Protein AF-K0YZ23-F1 (afdb_monomer)

Mean predicted aligned error: 5.13 Å

InterPro domains:
  IPR001387 Cro/C1-type, helix-turn-helix domain [PF01381] (9-42)
  IPR001387 Cro/C1-type, helix-turn-helix domain [PS50943] (6-42)
  IPR001387 Cro/C1-type, helix-turn-helix domain [SM00530] (5-64)
  IPR001387 Cro/C1-type, helix-turn-helix domain [cd00093] (6-54)
  IPR010982 Lambda repressor-like, DNA-binding domain superfamily [G3DSA:1.10.260.40] (1-70)
  IPR010982 Lambda repressor-like, DNA-binding domain superfamily [SSF47413] (6-43)

pLDDT: mean 94.84, std 5.51, range [51.5, 98.75]

Foldseek 3Di:
DALCVLVVLCVLLLHDLCLVCVLVVHHSVVNVCSNVVVDPPPDVVVVVVSSVVLVVVLVVLLVVLLVVLVVVLVVDDPDAAEDEFAPFLVQVCVVDVVCVVSVPTSSSSVSSNVNSQVVSCVVRVDHYHYYYDGDLVRLVVLLVVLVVLLVPFDCVDPVSVVVNVVSVVVSVVSVVVSVVVD

Solvent-accessible surface area (backbone atoms only — not comparable to full-atom values): 9958 Å² total; per-residue (Å²): 135,57,26,63,56,55,50,51,56,41,47,67,47,40,39,54,57,60,57,50,13,58,71,70,75,50,55,40,69,58,44,52,30,30,45,69,57,77,37,77,66,95,52,57,67,59,52,52,53,54,51,52,50,52,52,52,55,38,49,49,50,17,53,55,50,30,53,52,49,51,59,51,56,78,72,50,82,95,63,89,48,70,46,75,37,35,83,43,42,66,51,37,32,71,78,30,66,66,37,43,74,64,62,50,51,16,47,36,54,39,35,19,50,51,50,18,38,54,53,48,25,71,74,69,75,49,78,59,44,79,40,76,50,82,38,70,69,55,46,54,46,53,44,48,54,47,52,53,56,52,70,73,49,53,72,88,41,72,68,41,36,52,52,43,54,54,49,50,52,53,38,50,53,43,57,49,54,59,57,73,77,111

Radius of gyration: 21.26 Å; Cα contacts (8 Å, |Δi|>4): 194; chains: 1; bounding box: 46×56×52 Å

Structure (mmCIF, N/CA/C/O backbone):
data_AF-K0YZ23-F1
#
_entry.id   AF-K0YZ23-F1
#
loop_
_atom_site.group_PDB
_atom_site.id
_atom_site.type_symbol
_atom_site.label_atom_id
_atom_site.label_alt_id
_atom_site.label_comp_id
_atom_site.label_asym_id
_atom_site.label_entity_id
_atom_site.label_seq_id
_atom_site.pdbx_PDB_ins_code
_atom_site.Cartn_x
_atom_site.Cartn_y
_atom_site.Cartn_z
_atom_site.occupancy
_atom_site.B_iso_or_equiv
_atom_site.auth_seq_id
_atom_site.auth_comp_id
_atom_site.auth_asym_id
_atom_site.auth_atom_id
_atom_site.pdbx_PDB_model_num
ATOM 1 N N . MET A 1 1 ? 13.017 -10.668 -21.723 1.00 79.94 1 MET A N 1
ATOM 2 C CA . MET A 1 1 ? 12.021 -10.078 -20.814 1.00 79.94 1 MET A CA 1
ATOM 3 C C . MET A 1 1 ? 10.909 -9.546 -21.677 1.00 79.94 1 MET A C 1
ATOM 5 O O . MET A 1 1 ? 11.173 -8.695 -22.524 1.00 79.94 1 MET A O 1
ATOM 9 N N . GLU A 1 2 ? 9.719 -10.101 -21.510 1.00 93.38 2 GLU A N 1
ATOM 10 C CA . GLU A 1 2 ? 8.550 -9.678 -22.276 1.00 93.38 2 GLU A CA 1
ATOM 11 C C . GLU A 1 2 ? 7.931 -8.430 -21.625 1.00 93.38 2 GLU A C 1
ATOM 13 O O . GLU A 1 2 ? 7.860 -8.372 -20.398 1.00 93.38 2 GLU A O 1
ATOM 18 N N . PRO A 1 3 ? 7.452 -7.430 -22.387 1.00 96.19 3 PRO A N 1
ATOM 19 C CA . PRO A 1 3 ? 6.847 -6.220 -21.816 1.00 96.19 3 PRO A CA 1
ATOM 20 C C . PRO A 1 3 ? 5.725 -6.510 -20.807 1.00 96.19 3 PRO A C 1
ATOM 22 O O . PRO A 1 3 ? 5.650 -5.882 -19.750 1.00 96.19 3 PRO A O 1
ATOM 25 N N . ILE A 1 4 ? 4.907 -7.529 -21.096 1.00 97.75 4 ILE A N 1
ATOM 26 C CA . ILE A 1 4 ? 3.804 -7.966 -20.231 1.00 97.75 4 ILE A CA 1
ATOM 27 C C . ILE A 1 4 ? 4.279 -8.520 -18.882 1.00 97.75 4 ILE A C 1
ATOM 29 O O . ILE A 1 4 ? 3.573 -8.387 -17.885 1.00 97.75 4 ILE A O 1
ATOM 33 N N . GLU A 1 5 ? 5.480 -9.100 -18.825 1.00 97.50 5 GLU A N 1
ATOM 34 C CA . GLU A 1 5 ? 6.076 -9.614 -17.589 1.00 97.50 5 GLU A CA 1
ATOM 35 C C . GLU A 1 5 ? 6.322 -8.469 -16.597 1.00 97.50 5 GLU A C 1
ATOM 37 O O . GLU A 1 5 ? 5.971 -8.581 -15.424 1.00 97.50 5 GLU A O 1
ATOM 42 N N . ILE A 1 6 ? 6.835 -7.330 -17.077 1.00 97.94 6 ILE A N 1
ATOM 43 C CA . ILE A 1 6 ? 7.074 -6.132 -16.257 1.00 97.94 6 ILE A CA 1
ATOM 44 C C . ILE A 1 6 ? 5.749 -5.611 -15.693 1.00 97.94 6 ILE A C 1
ATOM 46 O O . ILE A 1 6 ? 5.634 -5.387 -14.488 1.00 97.94 6 ILE A O 1
ATOM 50 N N . THR A 1 7 ? 4.732 -5.472 -16.551 1.00 98.50 7 THR A N 1
ATOM 51 C CA . THR A 1 7 ? 3.397 -5.015 -16.147 1.00 98.50 7 THR A CA 1
ATOM 52 C C . THR A 1 7 ? 2.781 -5.932 -15.096 1.00 98.50 7 THR A C 1
ATOM 54 O O . THR A 1 7 ? 2.252 -5.437 -14.099 1.00 98.50 7 THR A O 1
ATOM 57 N N . ALA A 1 8 ? 2.847 -7.250 -15.301 1.00 98.50 8 ALA A N 1
ATOM 58 C CA . ALA A 1 8 ? 2.263 -8.230 -14.393 1.00 98.50 8 ALA A CA 1
ATOM 59 C C . ALA A 1 8 ? 2.929 -8.176 -13.012 1.00 98.50 8 ALA A C 1
ATOM 61 O O . ALA A 1 8 ? 2.239 -8.018 -12.007 1.00 98.50 8 ALA A O 1
ATOM 62 N N . ARG A 1 9 ? 4.267 -8.221 -12.965 1.00 98.44 9 ARG A N 1
ATOM 63 C CA . ARG A 1 9 ? 5.021 -8.209 -11.702 1.00 98.44 9 ARG A CA 1
ATOM 64 C C . ARG A 1 9 ? 4.862 -6.888 -10.954 1.00 98.44 9 ARG A C 1
ATOM 66 O O . ARG A 1 9 ? 4.596 -6.899 -9.760 1.00 98.44 9 ARG A O 1
ATOM 73 N N . ARG A 1 10 ? 4.916 -5.744 -11.649 1.00 98.31 10 ARG A N 1
ATOM 74 C CA . ARG A 1 10 ? 4.636 -4.434 -11.035 1.00 98.31 10 ARG A CA 1
ATOM 75 C C . ARG A 1 10 ? 3.235 -4.387 -10.419 1.00 98.31 10 ARG A C 1
ATOM 77 O O . ARG A 1 10 ? 3.072 -3.900 -9.305 1.00 98.31 10 ARG A O 1
ATOM 84 N N . SER A 1 11 ? 2.229 -4.854 -11.159 1.00 98.50 11 SER A N 1
ATOM 85 C CA . SER A 1 11 ? 0.832 -4.767 -10.720 1.00 98.50 11 SER A CA 1
ATOM 86 C C . SER A 1 11 ? 0.549 -5.691 -9.532 1.00 98.50 11 SER A C 1
ATOM 88 O O . SER A 1 11 ? -0.214 -5.304 -8.655 1.00 98.50 11 SER A O 1
ATOM 90 N N . ALA A 1 12 ? 1.206 -6.854 -9.453 1.00 98.50 12 ALA A N 1
ATOM 91 C CA . ALA A 1 12 ? 1.138 -7.736 -8.284 1.00 98.50 12 ALA A CA 1
ATOM 92 C C . ALA A 1 12 ? 1.659 -7.053 -7.004 1.00 98.50 12 ALA A C 1
ATOM 94 O O . ALA A 1 12 ? 1.083 -7.210 -5.933 1.00 98.50 12 ALA A O 1
ATOM 95 N N . LEU A 1 13 ? 2.675 -6.194 -7.121 1.00 98.56 13 LEU A N 1
ATOM 96 C CA . LEU A 1 13 ? 3.183 -5.386 -6.005 1.00 98.56 13 LEU A CA 1
ATOM 97 C C . LEU A 1 13 ? 2.262 -4.206 -5.629 1.00 98.56 13 LEU A C 1
ATOM 99 O O . LEU A 1 13 ? 2.633 -3.392 -4.791 1.00 98.56 13 LEU A O 1
ATOM 103 N N . GLY A 1 14 ? 1.095 -4.054 -6.269 1.00 98.31 14 GLY A N 1
ATOM 104 C CA . GLY A 1 14 ? 0.171 -2.935 -6.039 1.00 98.31 14 GLY A CA 1
ATOM 105 C C . GLY A 1 14 ? 0.639 -1.592 -6.612 1.00 98.31 14 GLY A C 1
ATOM 106 O O . GLY A 1 14 ? 0.005 -0.565 -6.384 1.00 98.31 14 GLY A O 1
ATOM 107 N N . LEU A 1 15 ? 1.744 -1.574 -7.360 1.00 98.50 15 LEU A N 1
ATOM 108 C CA . LEU A 1 15 ? 2.389 -0.343 -7.809 1.00 98.50 15 LEU A CA 1
ATOM 109 C C . LEU A 1 15 ? 1.787 0.158 -9.120 1.00 98.50 15 LEU A C 1
ATOM 111 O O . LEU A 1 15 ? 1.635 -0.601 -10.081 1.00 98.50 15 LEU A O 1
ATOM 115 N N . ASN A 1 16 ? 1.557 1.465 -9.229 1.00 98.31 16 ASN A N 1
ATOM 116 C CA . ASN A 1 16 ? 1.374 2.105 -10.532 1.00 98.31 16 ASN A CA 1
ATOM 117 C C . ASN A 1 16 ? 2.745 2.389 -11.195 1.00 98.31 16 ASN A C 1
ATOM 119 O O . ASN A 1 16 ? 3.810 2.192 -10.605 1.00 98.31 16 ASN A O 1
ATOM 123 N N . GLN A 1 17 ? 2.741 2.847 -12.451 1.00 98.56 17 GLN A N 1
ATOM 124 C CA . GLN A 1 17 ? 3.987 3.132 -13.180 1.00 98.56 17 GLN A CA 1
ATOM 125 C C . GLN A 1 17 ? 4.821 4.257 -12.549 1.00 98.56 17 GLN A C 1
ATOM 127 O O . GLN A 1 17 ? 6.041 4.245 -12.694 1.00 98.56 17 GLN A O 1
ATOM 132 N N . ALA A 1 18 ? 4.189 5.239 -11.900 1.00 98.31 18 ALA A N 1
ATOM 133 C CA . ALA A 1 18 ? 4.886 6.361 -11.278 1.00 98.31 18 ALA A CA 1
ATOM 134 C C . ALA A 1 18 ? 5.616 5.915 -10.005 1.00 98.31 18 ALA A C 1
ATOM 136 O O . ALA A 1 18 ? 6.796 6.223 -9.847 1.00 98.31 18 ALA A O 1
ATOM 137 N N . ASP A 1 19 ? 4.963 5.110 -9.168 1.00 98.06 19 ASP A N 1
ATOM 138 C CA . ASP A 1 19 ? 5.576 4.513 -7.982 1.00 98.06 19 ASP A CA 1
ATOM 139 C C . ASP A 1 19 ? 6.730 3.591 -8.347 1.00 98.06 19 ASP A C 1
ATOM 141 O O . ASP A 1 19 ? 7.828 3.709 -7.809 1.00 98.06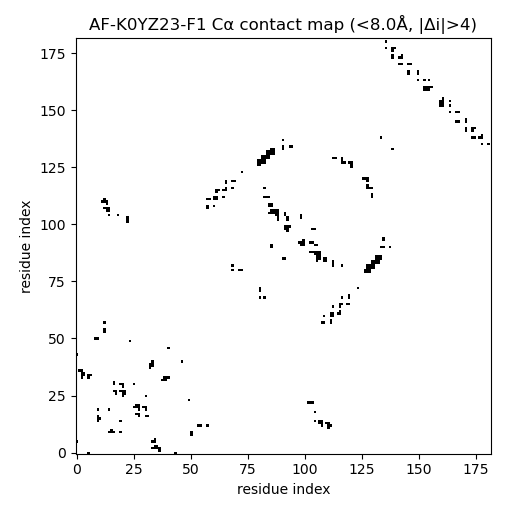 19 ASP A O 1
ATOM 145 N N . PHE A 1 20 ? 6.526 2.716 -9.331 1.00 98.38 20 PHE A N 1
ATOM 146 C CA . PHE A 1 20 ? 7.586 1.821 -9.773 1.00 98.38 20 PHE A CA 1
ATOM 147 C C . PHE A 1 20 ? 8.774 2.587 -10.371 1.00 98.38 20 PHE A C 1
ATOM 149 O O . PHE A 1 20 ? 9.928 2.265 -10.101 1.00 98.38 20 PHE A O 1
ATOM 156 N N . ALA A 1 21 ? 8.511 3.656 -11.128 1.00 98.19 21 ALA A N 1
ATOM 157 C CA . ALA A 1 21 ? 9.564 4.527 -11.638 1.00 98.19 21 ALA A CA 1
ATOM 158 C C . ALA A 1 21 ? 10.347 5.215 -10.512 1.00 98.19 21 ALA A C 1
ATOM 160 O O . ALA A 1 21 ? 11.576 5.272 -10.579 1.00 98.19 21 ALA A O 1
ATOM 161 N N . ARG A 1 22 ? 9.646 5.697 -9.479 1.00 97.06 22 ARG A N 1
ATOM 162 C CA . ARG A 1 22 ? 10.238 6.308 -8.284 1.00 97.06 22 ARG A CA 1
ATOM 163 C C . ARG A 1 22 ? 11.159 5.327 -7.562 1.00 97.06 22 ARG A C 1
ATOM 165 O O . ARG A 1 22 ? 12.309 5.677 -7.313 1.00 97.06 22 ARG A O 1
ATOM 172 N N . LEU A 1 23 ? 10.701 4.096 -7.329 1.00 97.50 23 LEU A N 1
ATOM 173 C CA . LEU A 1 23 ? 11.490 3.040 -6.684 1.00 97.50 23 LEU A CA 1
ATOM 174 C C . LEU A 1 23 ? 12.747 2.652 -7.480 1.00 97.50 23 LEU A C 1
ATOM 176 O O . LEU A 1 23 ? 13.796 2.399 -6.894 1.00 97.50 23 LEU A O 1
ATOM 180 N N . LEU A 1 24 ? 12.666 2.645 -8.812 1.00 96.69 24 LEU A N 1
ATOM 181 C CA . LEU A 1 24 ? 13.800 2.330 -9.692 1.00 96.69 24 LEU A CA 1
ATOM 182 C C . LEU A 1 24 ? 14.700 3.544 -10.004 1.00 96.69 24 LEU A C 1
ATOM 184 O O . LEU A 1 24 ? 15.710 3.408 -10.697 1.00 96.69 24 LEU A O 1
ATOM 188 N N . GLY A 1 25 ? 14.335 4.751 -9.558 1.00 96.50 25 GLY A N 1
ATOM 189 C CA . GLY A 1 25 ? 15.070 5.982 -9.863 1.00 96.50 25 GLY A CA 1
ATOM 190 C C . GLY A 1 25 ? 15.040 6.379 -11.347 1.00 96.50 25 GLY A C 1
ATOM 191 O O . GLY A 1 25 ? 15.997 6.964 -11.859 1.00 96.50 25 GLY A O 1
ATOM 192 N N . VAL A 1 26 ? 13.956 6.063 -12.062 1.00 97.75 26 VAL A N 1
ATOM 193 C CA . VAL A 1 26 ? 13.756 6.412 -13.479 1.00 97.75 26 VAL A CA 1
ATOM 194 C C . VAL A 1 26 ? 12.516 7.288 -13.672 1.00 97.75 26 VAL A C 1
ATOM 196 O O . VAL A 1 26 ? 11.740 7.535 -12.756 1.00 97.75 26 VAL A O 1
ATOM 199 N N . LYS A 1 27 ? 12.305 7.793 -14.891 1.00 98.19 27 LYS A N 1
ATOM 200 C CA . LYS A 1 27 ? 11.080 8.531 -15.242 1.00 98.19 27 LYS A CA 1
ATOM 201 C C . LYS A 1 27 ? 9.934 7.553 -15.514 1.00 98.19 27 LYS A C 1
ATOM 203 O O . LYS A 1 27 ? 10.162 6.532 -16.155 1.00 98.19 27 LYS A O 1
ATOM 208 N N . GLN A 1 28 ? 8.695 7.910 -15.170 1.00 98.31 28 GLN A N 1
ATOM 209 C CA . GLN A 1 28 ? 7.500 7.111 -15.499 1.00 98.31 28 GLN A CA 1
ATOM 210 C C . GLN A 1 28 ? 7.421 6.752 -16.994 1.00 98.31 28 GLN A C 1
ATOM 212 O O . GLN A 1 28 ? 7.126 5.615 -17.352 1.00 98.31 28 GLN A O 1
ATOM 217 N N . ALA A 1 29 ? 7.767 7.692 -17.883 1.00 98.31 29 ALA A N 1
ATOM 218 C CA . ALA A 1 29 ? 7.813 7.439 -19.323 1.00 98.31 29 ALA A CA 1
ATOM 219 C C . ALA A 1 29 ? 8.754 6.276 -19.689 1.00 98.31 29 ALA A C 1
ATOM 221 O O . ALA A 1 29 ? 8.497 5.556 -20.646 1.00 98.31 29 ALA A O 1
ATOM 222 N N . THR A 1 30 ? 9.838 6.063 -18.939 1.00 98.25 30 THR A N 1
ATOM 223 C CA . THR A 1 30 ? 10.741 4.924 -19.140 1.00 98.25 30 THR A CA 1
ATOM 224 C C . THR A 1 30 ? 10.029 3.599 -18.869 1.00 98.25 30 THR A C 1
ATOM 226 O O . THR A 1 30 ? 10.112 2.705 -19.706 1.00 98.25 30 THR A O 1
ATOM 229 N N . ILE A 1 31 ? 9.263 3.509 -17.776 1.00 98.44 31 ILE A N 1
ATOM 230 C CA . ILE A 1 31 ? 8.447 2.328 -17.447 1.00 98.44 31 ILE A CA 1
ATOM 231 C C . ILE A 1 31 ? 7.403 2.072 -18.534 1.00 98.44 31 ILE A C 1
ATOM 233 O O . ILE A 1 31 ? 7.304 0.961 -19.043 1.00 98.44 31 ILE A O 1
ATOM 237 N N . SER A 1 32 ? 6.688 3.116 -18.960 1.00 98.38 32 SER A N 1
ATOM 238 C CA . SER A 1 32 ? 5.695 3.014 -20.034 1.00 98.38 32 SER A CA 1
ATOM 239 C C . SER A 1 32 ? 6.297 2.462 -21.336 1.00 98.38 32 SER A C 1
ATOM 241 O O . SER A 1 32 ? 5.736 1.547 -21.937 1.00 98.38 32 SER A O 1
ATOM 243 N N . HIS A 1 33 ? 7.479 2.935 -21.754 1.00 98.31 33 HIS A N 1
ATOM 244 C CA . HIS A 1 33 ? 8.156 2.398 -22.940 1.00 98.31 33 HIS A CA 1
ATOM 245 C C . HIS A 1 33 ? 8.578 0.931 -22.784 1.00 98.31 33 HIS A C 1
ATOM 247 O O . HIS A 1 33 ? 8.558 0.199 -23.773 1.00 98.31 33 HIS A O 1
ATOM 253 N N . TRP A 1 34 ? 8.976 0.513 -21.580 1.00 98.38 34 TRP A N 1
ATOM 254 C CA . TRP A 1 34 ? 9.332 -0.878 -21.299 1.00 98.38 34 TRP A CA 1
ATOM 255 C C . TRP A 1 34 ? 8.115 -1.798 -21.348 1.00 98.38 34 TRP A C 1
ATOM 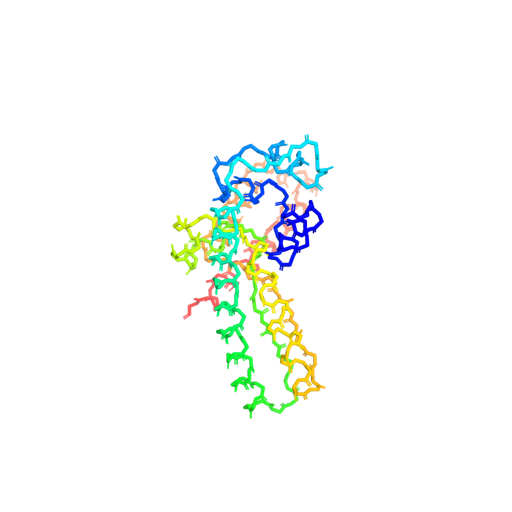257 O O . TRP A 1 34 ? 8.155 -2.823 -22.020 1.00 98.38 34 TRP A O 1
ATOM 267 N N . GLU A 1 35 ? 7.016 -1.397 -20.714 1.00 98.25 35 GLU A N 1
ATOM 268 C CA . GLU A 1 35 ? 5.770 -2.173 -20.639 1.00 98.25 35 GLU A CA 1
ATOM 269 C C . GLU A 1 35 ? 5.005 -2.245 -21.965 1.00 98.25 35 GLU A C 1
ATOM 271 O O . GLU A 1 35 ? 4.234 -3.171 -22.196 1.00 98.25 35 GLU A O 1
ATOM 276 N N . THR A 1 36 ? 5.241 -1.296 -22.872 1.00 97.62 36 THR A N 1
ATOM 277 C CA . THR A 1 36 ? 4.672 -1.305 -24.233 1.00 97.62 36 THR A CA 1
ATOM 278 C C . THR A 1 36 ? 5.596 -1.944 -25.269 1.00 97.62 36 THR A C 1
ATOM 280 O O . THR A 1 36 ? 5.213 -2.088 -26.428 1.00 97.62 36 THR A O 1
ATOM 283 N N . GLY A 1 37 ? 6.828 -2.298 -24.889 1.00 96.75 37 GLY A N 1
ATOM 284 C CA . GLY A 1 37 ? 7.833 -2.832 -25.808 1.00 96.75 37 GLY A CA 1
ATOM 285 C C . GLY A 1 37 ? 8.416 -1.806 -26.785 1.00 96.75 37 GLY A C 1
ATOM 286 O O . GLY A 1 37 ? 9.203 -2.179 -27.652 1.00 96.75 37 GLY A O 1
ATOM 287 N N . ILE A 1 38 ? 8.092 -0.513 -26.643 1.00 97.25 38 ILE A N 1
ATOM 288 C CA . ILE A 1 38 ? 8.701 0.563 -27.444 1.00 97.25 38 ILE A CA 1
ATOM 289 C C . ILE A 1 38 ? 10.216 0.614 -27.205 1.00 97.25 38 ILE A C 1
ATOM 291 O O . ILE A 1 38 ? 10.987 0.924 -28.116 1.00 97.25 38 ILE A O 1
ATOM 295 N N . ARG A 1 39 ? 10.659 0.325 -25.975 1.00 95.62 39 ARG A N 1
ATOM 296 C CA . ARG A 1 39 ? 12.076 0.171 -25.627 1.00 95.62 39 ARG A CA 1
ATOM 297 C C . ARG A 1 39 ? 12.273 -1.011 -24.700 1.00 95.62 39 ARG A C 1
ATOM 299 O O . ARG A 1 39 ? 11.437 -1.284 -23.854 1.00 95.62 39 ARG A O 1
ATOM 306 N N . THR A 1 40 ? 13.434 -1.640 -24.786 1.00 94.38 40 THR A N 1
ATOM 307 C CA . THR A 1 40 ? 13.874 -2.640 -23.809 1.00 94.38 40 THR A CA 1
ATOM 308 C C . THR A 1 40 ? 14.722 -1.962 -22.724 1.00 94.38 40 THR A C 1
ATOM 310 O O . THR A 1 40 ? 15.444 -1.005 -23.033 1.00 94.38 40 THR A O 1
ATOM 313 N N . PRO A 1 41 ? 14.667 -2.417 -21.459 1.00 95.69 41 PRO A N 1
ATOM 314 C CA . PRO A 1 41 ? 15.610 -1.987 -20.432 1.00 95.69 41 PRO A CA 1
ATOM 315 C C . PRO A 1 41 ? 17.058 -2.203 -20.879 1.00 95.69 41 PRO A C 1
ATOM 317 O O . PRO A 1 41 ? 17.397 -3.261 -21.403 1.00 95.69 41 PRO A O 1
ATOM 320 N N . SER A 1 42 ? 17.934 -1.223 -20.636 1.00 94.69 42 SER A N 1
ATOM 321 C CA . SER A 1 42 ? 19.352 -1.325 -21.020 1.00 94.69 42 SER A CA 1
ATOM 322 C C . SER A 1 42 ? 20.097 -2.439 -20.278 1.00 94.69 42 SER A C 1
ATOM 324 O O . SER A 1 42 ? 21.109 -2.928 -20.767 1.00 94.69 42 SER A O 1
ATOM 326 N N . ASN A 1 43 ? 19.616 -2.822 -19.092 1.00 96.12 43 ASN A N 1
ATOM 327 C CA . ASN A 1 43 ? 20.129 -3.946 -18.316 1.00 96.12 43 ASN A CA 1
ATOM 328 C C . ASN A 1 43 ? 18.946 -4.752 -17.741 1.00 96.12 43 ASN A C 1
ATOM 330 O O . ASN A 1 43 ? 18.481 -4.449 -16.639 1.00 96.12 43 ASN A O 1
ATOM 334 N N . PRO A 1 44 ? 18.423 -5.734 -18.500 1.00 95.50 44 PRO A N 1
ATOM 335 C CA . PRO A 1 44 ? 17.283 -6.548 -18.082 1.00 95.50 44 PRO A CA 1
ATOM 336 C C . PRO A 1 44 ? 17.543 -7.350 -16.801 1.00 95.50 44 PRO A C 1
ATOM 338 O O . PRO A 1 44 ? 16.657 -7.432 -15.955 1.00 95.50 44 PRO A O 1
ATOM 341 N N . ASP A 1 45 ? 18.754 -7.883 -16.622 1.00 96.62 45 ASP A N 1
ATOM 342 C CA . ASP A 1 45 ? 19.102 -8.697 -15.449 1.00 96.62 45 ASP A CA 1
ATOM 343 C C . ASP A 1 45 ? 19.090 -7.865 -14.165 1.00 96.62 45 ASP A C 1
ATOM 345 O O . ASP A 1 45 ? 18.563 -8.298 -13.140 1.00 96.62 45 ASP A O 1
ATOM 349 N N . ARG A 1 46 ? 19.604 -6.629 -14.228 1.00 96.50 46 ARG A N 1
ATOM 350 C CA . ARG A 1 46 ? 19.514 -5.689 -13.106 1.00 96.50 46 ARG A CA 1
ATOM 351 C C . ARG A 1 46 ? 18.060 -5.376 -12.759 1.00 96.50 46 ARG A C 1
ATOM 353 O O . ARG A 1 46 ? 17.716 -5.414 -11.583 1.00 96.50 46 ARG A O 1
ATOM 360 N N . LEU A 1 47 ? 17.220 -5.093 -13.759 1.00 97.44 47 LEU A N 1
ATOM 361 C CA . LEU A 1 47 ? 15.798 -4.823 -13.526 1.00 97.44 47 LEU A CA 1
ATOM 362 C C . LEU A 1 47 ? 15.109 -6.024 -12.862 1.00 97.44 47 LEU A C 1
ATOM 364 O O . LEU A 1 47 ? 14.361 -5.838 -11.907 1.00 97.44 47 LEU A O 1
ATOM 368 N N . MET A 1 48 ? 15.392 -7.254 -13.307 1.00 97.25 48 MET A N 1
ATOM 369 C CA . MET A 1 48 ? 14.849 -8.453 -12.654 1.00 97.25 48 MET A CA 1
ATOM 370 C C . MET A 1 48 ? 15.333 -8.607 -11.218 1.00 97.25 48 MET A C 1
ATOM 372 O O . MET A 1 48 ? 14.546 -9.004 -10.362 1.00 97.25 48 MET A O 1
ATOM 376 N N . GLY A 1 49 ? 16.598 -8.281 -10.945 1.00 98.19 49 GLY A N 1
ATOM 377 C CA . GLY A 1 49 ? 17.143 -8.270 -9.590 1.00 98.19 49 GLY A CA 1
ATOM 378 C C . GLY A 1 49 ? 16.429 -7.276 -8.671 1.00 98.19 49 GLY A C 1
ATOM 379 O O . GLY A 1 49 ? 16.092 -7.637 -7.543 1.00 98.19 49 GLY A O 1
ATOM 380 N N . GLU A 1 50 ? 16.156 -6.063 -9.162 1.00 97.81 50 GLU A N 1
ATOM 381 C CA . GLU A 1 50 ? 15.420 -5.026 -8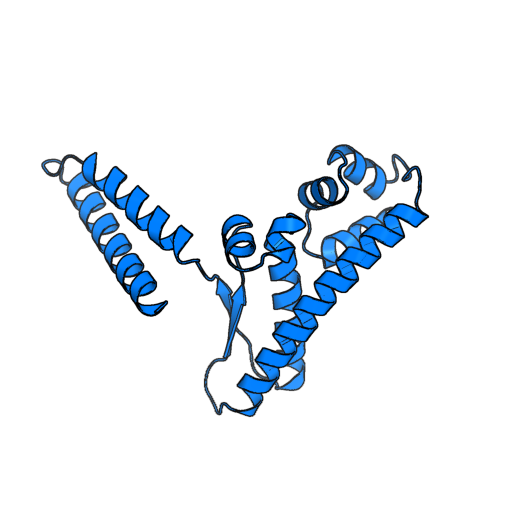.424 1.00 97.81 50 GLU A CA 1
ATOM 382 C C . GLU A 1 50 ? 13.950 -5.432 -8.206 1.00 97.81 50 GLU A C 1
ATOM 384 O O . GLU A 1 50 ? 13.473 -5.389 -7.073 1.00 97.81 50 GLU A O 1
ATOM 389 N N . ILE A 1 51 ? 13.251 -5.950 -9.228 1.00 98.12 51 ILE A N 1
ATOM 390 C CA . ILE A 1 51 ? 11.883 -6.481 -9.061 1.00 98.12 51 ILE A CA 1
ATOM 391 C C . ILE A 1 51 ? 11.859 -7.611 -8.028 1.00 98.12 51 ILE A C 1
ATOM 393 O O . ILE A 1 51 ? 11.031 -7.594 -7.124 1.00 98.12 51 ILE A O 1
ATOM 397 N N . ALA A 1 52 ? 12.793 -8.561 -8.115 1.00 98.31 52 ALA A N 1
ATOM 398 C CA . ALA A 1 52 ? 12.861 -9.677 -7.177 1.00 98.31 52 ALA A CA 1
ATOM 399 C C . ALA A 1 52 ? 13.143 -9.221 -5.738 1.00 98.31 52 ALA A C 1
ATOM 401 O O . ALA A 1 52 ? 12.750 -9.895 -4.789 1.00 98.31 52 ALA A O 1
ATOM 402 N N . GLN A 1 53 ? 13.846 -8.102 -5.548 1.00 98.19 53 GLN A N 1
ATOM 403 C CA . GLN A 1 53 ? 14.025 -7.515 -4.223 1.00 98.19 53 GLN A CA 1
ATOM 404 C C . GLN A 1 53 ? 12.707 -6.973 -3.673 1.00 98.19 53 GLN A C 1
ATOM 406 O O . GLN A 1 53 ? 12.388 -7.259 -2.521 1.00 98.19 53 GLN A O 1
ATOM 411 N N . PHE A 1 54 ? 11.936 -6.251 -4.487 1.00 98.31 54 PHE A N 1
ATOM 412 C CA . PHE A 1 54 ? 10.620 -5.771 -4.074 1.00 98.31 54 PHE A CA 1
ATOM 413 C C . PHE A 1 54 ? 9.649 -6.923 -3.817 1.00 98.31 54 PHE A C 1
ATOM 415 O O . PHE A 1 54 ? 8.980 -6.916 -2.799 1.00 98.31 54 PHE A O 1
ATOM 422 N N . GLU A 1 55 ? 9.628 -7.966 -4.641 1.00 98.75 55 GLU A N 1
ATOM 423 C CA . GLU A 1 55 ? 8.791 -9.146 -4.378 1.00 98.75 55 GLU A CA 1
ATOM 424 C C . GLU A 1 55 ? 9.140 -9.843 -3.061 1.00 98.75 55 GLU A C 1
ATOM 426 O O . GLU A 1 55 ? 8.242 -10.267 -2.345 1.00 98.75 55 GLU A O 1
ATOM 431 N N . ARG A 1 56 ? 10.425 -9.921 -2.690 1.00 98.62 56 ARG A N 1
ATOM 432 C CA . ARG A 1 56 ? 10.813 -10.466 -1.379 1.00 98.62 56 ARG A CA 1
ATOM 433 C C . ARG A 1 56 ? 10.338 -9.595 -0.220 1.00 98.62 56 ARG A C 1
ATOM 435 O O . ARG A 1 56 ? 9.901 -10.139 0.785 1.00 98.62 56 ARG A O 1
ATOM 442 N N . LEU A 1 57 ? 10.432 -8.271 -0.351 1.00 98.19 57 LEU A N 1
ATOM 443 C CA . LEU A 1 57 ? 9.923 -7.347 0.668 1.00 98.19 57 LEU A CA 1
ATOM 444 C C . LEU A 1 57 ? 8.398 -7.437 0.786 1.00 98.19 57 LEU A C 1
ATOM 446 O O . LEU A 1 57 ? 7.872 -7.455 1.890 1.00 98.19 57 LEU A O 1
ATOM 450 N N . HIS A 1 58 ? 7.696 -7.539 -0.343 1.00 98.69 58 HIS A N 1
ATOM 451 C CA . HIS A 1 58 ? 6.246 -7.722 -0.377 1.00 98.69 58 HIS A CA 1
ATOM 452 C C . HIS A 1 58 ? 5.848 -9.024 0.319 1.00 98.69 58 HIS A C 1
ATOM 454 O O . HIS A 1 58 ? 5.035 -8.990 1.237 1.00 98.69 58 HIS A O 1
ATOM 460 N N . GLN A 1 59 ? 6.505 -10.136 -0.025 1.00 98.69 59 GLN A N 1
ATOM 461 C CA . GLN A 1 59 ? 6.251 -11.430 0.604 1.00 98.69 59 GLN A CA 1
ATOM 462 C C . GLN A 1 59 ? 6.535 -11.413 2.110 1.00 98.69 59 GLN A C 1
ATOM 464 O O . GLN A 1 59 ? 5.796 -12.025 2.868 1.00 98.69 59 GLN A O 1
ATOM 469 N N . GLN A 1 60 ? 7.558 -10.685 2.567 1.00 98.44 60 GLN A N 1
ATOM 470 C CA . GLN A 1 60 ? 7.818 -10.540 3.999 1.00 98.44 60 GLN A CA 1
ATOM 471 C C . GLN A 1 60 ? 6.629 -9.884 4.724 1.00 98.44 60 GLN A C 1
ATOM 473 O O . GLN A 1 60 ? 6.205 -10.385 5.762 1.00 98.44 60 GLN A O 1
ATOM 478 N N . ILE A 1 61 ? 6.049 -8.818 4.159 1.00 98.31 61 ILE A N 1
ATOM 479 C CA . ILE A 1 61 ? 4.858 -8.165 4.729 1.00 98.31 61 ILE A CA 1
ATOM 480 C C . ILE A 1 61 ? 3.658 -9.12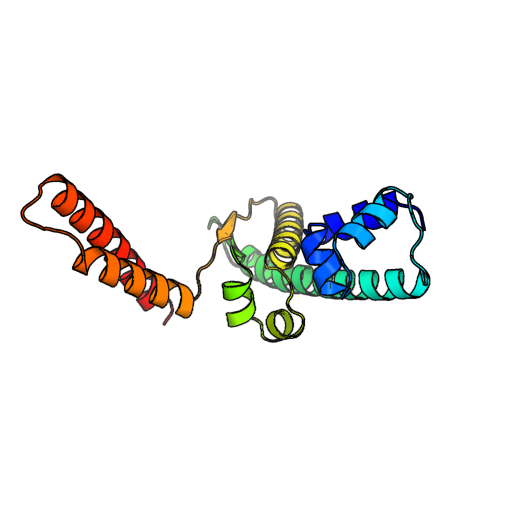2 4.712 1.00 98.31 61 ILE A C 1
ATOM 482 O O . ILE A 1 61 ? 2.903 -9.166 5.686 1.00 98.31 61 ILE A O 1
ATOM 486 N N . VAL A 1 62 ? 3.485 -9.901 3.634 1.00 98.69 62 VAL A N 1
ATOM 487 C CA . VAL A 1 62 ? 2.440 -10.938 3.549 1.00 98.69 62 VAL A CA 1
ATOM 488 C C . VAL A 1 62 ? 2.597 -11.938 4.692 1.00 98.69 62 VAL A C 1
ATOM 490 O O . VAL A 1 62 ? 1.649 -12.148 5.445 1.00 98.69 62 VAL A O 1
ATOM 493 N N . ASP A 1 63 ? 3.790 -12.507 4.860 1.00 98.56 63 ASP A N 1
ATOM 494 C CA . ASP A 1 63 ? 4.069 -13.546 5.853 1.00 98.56 63 ASP A CA 1
ATOM 495 C C . ASP A 1 63 ? 3.872 -13.031 7.288 1.00 98.56 63 ASP A C 1
ATOM 497 O O . ASP A 1 63 ? 3.246 -13.701 8.113 1.00 98.56 63 ASP A O 1
ATOM 501 N N . GLU A 1 64 ? 4.363 -11.824 7.589 1.00 97.88 64 GLU A N 1
ATOM 502 C CA . GLU A 1 64 ? 4.202 -11.180 8.898 1.00 97.88 64 GLU A CA 1
ATOM 503 C C . GLU A 1 64 ? 2.723 -10.907 9.210 1.00 97.88 64 GLU A C 1
ATOM 505 O O . GLU A 1 64 ? 2.233 -11.253 10.289 1.00 97.88 64 GLU A O 1
ATOM 510 N N . THR A 1 65 ? 1.986 -10.352 8.243 1.00 98.00 65 THR A N 1
ATOM 511 C CA . THR A 1 65 ? 0.553 -10.057 8.387 1.00 98.00 65 THR A CA 1
ATOM 512 C C . THR A 1 65 ? -0.263 -11.337 8.561 1.00 98.00 65 THR A C 1
ATOM 514 O O . THR A 1 65 ? -1.121 -11.422 9.442 1.00 98.00 65 THR A O 1
ATOM 517 N N . LEU A 1 66 ? 0.021 -12.357 7.752 1.00 97.75 66 LEU A N 1
ATOM 518 C CA . LEU A 1 66 ? -0.657 -13.648 7.797 1.00 97.75 66 LEU A CA 1
ATOM 519 C C . LEU A 1 66 ? -0.408 -14.362 9.129 1.00 97.75 66 LEU A C 1
ATOM 521 O O . LEU A 1 66 ? -1.329 -14.947 9.697 1.00 97.75 66 LEU A O 1
ATOM 525 N N . GLN A 1 67 ? 0.809 -14.284 9.673 1.00 97.56 67 GLN A N 1
ATOM 526 C CA . GLN A 1 67 ? 1.120 -14.859 10.981 1.00 97.56 67 GLN A CA 1
ATOM 527 C C . GLN A 1 67 ? 0.316 -14.200 12.111 1.00 97.56 67 GLN A C 1
ATOM 529 O O . GLN A 1 67 ? -0.165 -14.899 13.011 1.00 97.56 67 GLN A O 1
ATOM 534 N N . ILE A 1 68 ? 0.149 -12.875 12.071 1.00 95.56 68 ILE A N 1
ATOM 535 C CA . ILE A 1 68 ? -0.700 -12.148 13.025 1.00 95.56 68 ILE A CA 1
ATOM 536 C C . ILE A 1 68 ? -2.150 -12.619 12.885 1.00 95.56 68 ILE A C 1
ATOM 538 O O . ILE A 1 68 ? -2.749 -13.035 13.876 1.00 95.56 68 ILE A O 1
ATOM 542 N N . LEU A 1 69 ? -2.678 -12.638 11.656 1.00 95.75 69 LEU A N 1
ATOM 543 C CA . LEU A 1 69 ? -4.048 -13.068 11.371 1.00 95.75 69 LEU A CA 1
ATOM 544 C C . LEU A 1 69 ? -4.332 -14.485 11.868 1.00 95.75 69 LEU A C 1
ATOM 546 O O . LEU A 1 69 ? -5.306 -14.673 12.591 1.00 95.75 69 LEU A O 1
ATOM 550 N N . ARG A 1 70 ? -3.467 -15.458 11.556 1.00 95.06 70 ARG A N 1
ATOM 551 C CA . ARG A 1 70 ? -3.589 -16.845 12.042 1.00 95.06 70 ARG A CA 1
ATOM 552 C C . ARG A 1 70 ? -3.669 -16.900 13.563 1.00 95.06 70 ARG A C 1
ATOM 554 O O . ARG A 1 70 ? -4.576 -17.506 14.118 1.00 95.06 70 ARG A O 1
ATOM 561 N N . THR A 1 71 ? -2.765 -16.192 14.241 1.00 94.31 71 THR A N 1
ATOM 562 C CA . THR A 1 71 ? -2.719 -16.163 15.712 1.00 94.31 71 THR A CA 1
ATOM 563 C C . THR A 1 71 ? -4.019 -15.614 16.309 1.00 94.31 71 THR A C 1
ATOM 565 O O . THR A 1 71 ? -4.533 -16.152 17.293 1.00 94.31 71 THR A O 1
ATOM 568 N N . THR A 1 72 ? -4.570 -14.552 15.715 1.00 92.75 72 THR A N 1
ATOM 569 C CA . THR A 1 72 ? -5.843 -13.955 16.136 1.00 92.75 72 THR A CA 1
ATOM 570 C C . THR A 1 72 ? -7.026 -14.880 15.853 1.00 92.75 72 THR A C 1
ATOM 572 O O . THR A 1 72 ? -7.872 -15.075 16.727 1.00 92.75 72 THR A O 1
ATOM 575 N N . LEU A 1 73 ? -7.078 -15.470 14.660 1.00 91.44 73 LEU A N 1
ATOM 576 C CA . LEU A 1 73 ? -8.157 -16.351 14.213 1.00 91.44 73 LEU A CA 1
ATOM 577 C C . LEU A 1 73 ? -8.218 -17.656 15.010 1.00 91.44 73 LEU A C 1
ATOM 579 O O . LEU A 1 73 ? -9.303 -18.092 15.372 1.00 91.44 73 LEU A O 1
ATOM 583 N N . ASP A 1 74 ? -7.071 -18.229 15.370 1.00 91.56 74 ASP A N 1
ATOM 584 C CA . ASP A 1 74 ? -7.000 -19.424 16.222 1.00 91.56 74 ASP A CA 1
ATOM 585 C C . ASP A 1 74 ? -7.490 -19.171 17.658 1.00 91.56 74 ASP A C 1
ATOM 587 O O . ASP A 1 74 ? -7.839 -20.106 18.379 1.00 91.56 74 ASP A O 1
ATOM 591 N N . SER A 1 75 ? -7.493 -17.908 18.094 1.00 87.44 75 SER A N 1
ATOM 592 C CA . SER A 1 75 ? -7.789 -17.517 19.478 1.00 87.44 75 SER A CA 1
ATOM 593 C C . SER A 1 75 ? -9.183 -16.912 19.667 1.00 87.44 75 SER A C 1
ATOM 595 O O . SER A 1 75 ? -9.571 -16.639 20.805 1.00 87.44 75 SER A O 1
ATOM 597 N N . THR A 1 76 ? -9.925 -16.652 18.588 1.00 81.00 76 THR A N 1
ATOM 598 C CA . THR A 1 76 ? -11.212 -15.946 18.634 1.00 81.00 76 THR A CA 1
ATOM 599 C C . THR A 1 76 ? -12.341 -16.830 18.107 1.00 81.00 76 THR A C 1
ATOM 601 O O . THR A 1 76 ? -12.278 -17.338 16.995 1.00 81.00 76 THR A O 1
ATOM 604 N N . GLU A 1 77 ? -13.404 -16.998 18.897 1.00 76.69 77 GLU A N 1
ATOM 605 C CA . GLU A 1 77 ? -14.672 -17.559 18.413 1.00 76.69 77 GLU A CA 1
ATOM 606 C C . GLU A 1 77 ? -15.630 -16.398 18.086 1.00 76.69 77 GLU A C 1
ATOM 608 O O . GLU A 1 77 ? -15.788 -15.468 18.881 1.00 76.69 77 GLU A O 1
ATOM 613 N N . ASP A 1 78 ? -16.233 -16.427 16.893 1.00 73.38 78 ASP A N 1
ATOM 614 C CA . ASP A 1 78 ? -17.313 -15.538 16.424 1.00 73.38 78 ASP A CA 1
ATOM 615 C C . ASP A 1 78 ? -17.045 -14.015 16.410 1.00 73.38 78 ASP A C 1
ATOM 617 O O . ASP A 1 78 ? -17.966 -13.221 16.198 1.00 73.38 78 ASP A O 1
ATOM 621 N N . THR A 1 79 ? -15.797 -13.567 16.583 1.00 77.06 79 THR A N 1
ATOM 622 C CA . THR A 1 79 ? -15.455 -12.135 16.516 1.00 77.06 79 THR A CA 1
ATOM 623 C C . THR A 1 79 ? -14.982 -11.760 15.108 1.00 77.06 79 THR A C 1
ATOM 625 O O . THR A 1 79 ? -14.079 -12.415 14.589 1.00 77.06 79 THR A O 1
ATOM 628 N N . PRO A 1 80 ? -15.533 -10.703 14.476 1.00 82.00 80 PRO A N 1
ATOM 629 C CA . PRO A 1 80 ? -15.004 -10.193 13.215 1.00 82.00 80 PRO A CA 1
ATOM 630 C C . PRO A 1 80 ? -13.522 -9.832 13.351 1.00 82.00 80 PRO A C 1
ATOM 632 O O . PRO A 1 80 ? -13.156 -9.002 14.185 1.00 82.00 80 PRO A O 1
ATOM 635 N N . VAL A 1 81 ? -12.679 -10.441 12.519 1.00 91.56 81 VAL A N 1
ATOM 636 C CA . VAL A 1 81 ? -11.247 -10.138 12.466 1.00 91.56 81 VAL A CA 1
ATOM 637 C C . VAL A 1 81 ? -11.003 -9.085 11.399 1.00 91.56 81 VAL A C 1
ATOM 639 O O . VAL A 1 81 ? -11.499 -9.183 10.275 1.00 91.56 81 VAL A O 1
ATOM 642 N N . PHE A 1 82 ? -10.228 -8.070 11.761 1.00 92.81 82 PHE A N 1
ATOM 643 C CA . PHE A 1 82 ? -9.792 -7.035 10.841 1.00 92.81 82 PHE A CA 1
ATOM 644 C C . PHE A 1 82 ? -8.271 -6.935 10.814 1.00 92.81 82 PHE A C 1
ATOM 646 O O . PHE A 1 82 ? -7.589 -7.265 11.784 1.00 92.81 82 PHE A O 1
ATOM 653 N N . VAL A 1 83 ? -7.755 -6.444 9.694 1.00 95.12 83 VAL A N 1
ATOM 654 C CA . VAL A 1 83 ? -6.350 -6.104 9.494 1.00 95.12 83 VAL A CA 1
ATOM 655 C C . VAL A 1 83 ? -6.247 -4.664 9.016 1.00 95.12 83 VAL A C 1
ATOM 657 O O . VAL A 1 83 ? -6.981 -4.229 8.126 1.00 95.12 83 VAL A O 1
ATOM 660 N N . ALA A 1 84 ? -5.353 -3.909 9.641 1.00 93.69 84 ALA A N 1
ATOM 661 C CA . ALA A 1 84 ? -5.118 -2.521 9.291 1.00 93.69 84 ALA A CA 1
ATOM 662 C C . ALA A 1 84 ? -4.137 -2.391 8.116 1.00 93.69 84 ALA A C 1
ATOM 664 O O . ALA A 1 84 ? -3.208 -3.183 7.953 1.00 93.69 84 ALA A O 1
ATOM 665 N N . THR A 1 85 ? -4.327 -1.351 7.312 1.00 96.81 85 THR A N 1
ATOM 666 C CA . THR A 1 85 ? -3.381 -0.878 6.300 1.00 96.81 85 THR A CA 1
ATOM 667 C C . THR A 1 85 ? -3.463 0.645 6.183 1.00 96.81 85 THR A C 1
ATOM 669 O O . THR A 1 85 ? -4.310 1.271 6.811 1.00 96.81 85 THR A O 1
ATOM 672 N N . PHE A 1 86 ? -2.596 1.257 5.383 1.00 94.88 86 PHE A N 1
ATOM 673 C CA . PHE A 1 86 ? -2.463 2.711 5.298 1.00 94.88 86 PHE A CA 1
ATOM 674 C C . PHE A 1 86 ? -3.117 3.245 4.025 1.00 94.88 86 PHE A C 1
ATOM 676 O O . PHE A 1 86 ? -2.966 2.660 2.941 1.00 94.88 86 PHE A O 1
ATOM 683 N N . ALA A 1 87 ? -3.839 4.358 4.150 1.00 91.75 87 ALA A N 1
ATOM 684 C CA . ALA A 1 87 ? -4.401 5.073 3.007 1.00 91.75 87 ALA A CA 1
ATOM 685 C C . ALA A 1 87 ? -3.284 5.747 2.191 1.00 91.75 87 ALA A C 1
ATOM 687 O O . ALA A 1 87 ? -3.214 5.563 0.970 1.00 91.75 87 ALA A O 1
ATOM 688 N N . ASP A 1 88 ? -2.339 6.387 2.881 1.00 92.06 88 ASP A N 1
ATOM 689 C CA . ASP A 1 88 ? -1.299 7.215 2.278 1.00 92.06 88 ASP A CA 1
ATOM 690 C C . ASP A 1 88 ? 0.120 6.817 2.707 1.00 92.06 88 ASP A C 1
ATOM 692 O O . ASP A 1 88 ? 0.346 6.184 3.741 1.00 92.06 88 ASP A O 1
ATOM 696 N N . ASP A 1 89 ? 1.093 7.188 1.871 1.00 95.12 89 ASP A N 1
ATOM 697 C CA . ASP A 1 89 ? 2.517 6.884 2.060 1.00 95.12 89 ASP A CA 1
ATOM 698 C C . ASP A 1 89 ? 3.059 7.455 3.382 1.00 95.12 89 ASP A C 1
ATOM 700 O O . ASP A 1 89 ? 3.886 6.826 4.036 1.00 95.12 89 ASP A O 1
ATOM 704 N N . GLU A 1 90 ? 2.584 8.635 3.784 1.00 91.94 90 GLU A N 1
ATOM 705 C CA . GLU A 1 90 ? 3.052 9.358 4.972 1.00 91.94 90 GLU A CA 1
ATOM 706 C C . GLU A 1 90 ? 2.750 8.587 6.261 1.00 91.94 90 GLU A C 1
ATOM 708 O O . GLU A 1 90 ? 3.654 8.400 7.081 1.00 91.94 90 GLU A O 1
ATOM 713 N N . ASP A 1 91 ? 1.533 8.053 6.377 1.00 92.69 91 ASP A N 1
ATOM 714 C CA . ASP A 1 91 ? 1.113 7.206 7.494 1.00 92.69 91 ASP A CA 1
ATOM 715 C C . ASP A 1 91 ? 1.938 5.923 7.558 1.00 92.69 91 ASP A C 1
ATOM 717 O O . ASP A 1 91 ? 2.432 5.531 8.619 1.00 92.69 91 ASP A O 1
ATOM 721 N N . TYR A 1 92 ? 2.152 5.289 6.403 1.00 94.94 92 TYR A N 1
ATOM 722 C CA . TYR A 1 92 ? 2.957 4.078 6.342 1.00 94.94 92 TYR A CA 1
ATOM 723 C C . TYR A 1 92 ? 4.410 4.345 6.772 1.00 94.94 92 TYR A C 1
ATOM 725 O O . TYR A 1 92 ? 5.002 3.585 7.539 1.00 94.94 92 TYR A O 1
ATOM 733 N N . TRP A 1 93 ? 4.993 5.459 6.328 1.00 95.06 93 TRP A N 1
ATOM 734 C CA . TRP A 1 93 ? 6.368 5.836 6.658 1.00 95.06 93 TRP A CA 1
ATOM 735 C C . TRP A 1 93 ? 6.555 6.297 8.104 1.00 95.06 93 TRP A C 1
ATOM 737 O O . TRP A 1 93 ? 7.683 6.292 8.602 1.00 95.06 93 TRP A O 1
ATOM 747 N N . GLU A 1 94 ? 5.500 6.741 8.781 1.00 93.25 94 GLU A N 1
ATOM 748 C CA . GLU A 1 94 ? 5.574 7.077 10.202 1.00 93.25 94 GLU A CA 1
ATOM 749 C C . GLU A 1 94 ? 5.740 5.826 11.065 1.00 93.25 94 GLU A C 1
ATOM 751 O O . GLU A 1 94 ? 6.511 5.851 12.028 1.00 93.25 94 GLU A O 1
ATOM 756 N N . VAL A 1 95 ? 5.067 4.733 10.703 1.00 93.06 95 VAL A N 1
ATOM 757 C CA . VAL A 1 95 ? 5.091 3.493 11.488 1.00 93.06 95 VAL A CA 1
ATOM 758 C C . VAL A 1 95 ? 6.220 2.541 11.092 1.00 93.06 95 VAL A C 1
ATOM 760 O O . VAL A 1 95 ? 6.695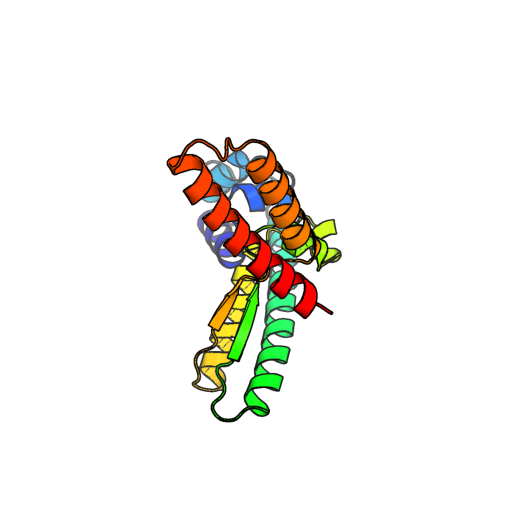 1.781 11.934 1.00 93.06 95 VAL A O 1
ATOM 763 N N . ASP A 1 96 ? 6.677 2.586 9.837 1.00 94.38 96 ASP A N 1
ATOM 764 C CA . ASP A 1 96 ? 7.666 1.655 9.297 1.00 94.38 96 ASP A CA 1
ATOM 765 C C . ASP A 1 96 ? 8.904 2.401 8.776 1.00 94.38 96 ASP A C 1
ATOM 767 O O . ASP A 1 96 ? 8.917 3.061 7.730 1.00 94.38 96 ASP A O 1
ATOM 771 N N . ALA A 1 97 ? 10.001 2.266 9.524 1.00 94.62 97 ALA A N 1
ATOM 772 C CA . ALA A 1 97 ? 11.270 2.907 9.203 1.00 94.62 97 ALA A CA 1
ATOM 773 C C . ALA A 1 97 ? 11.898 2.381 7.901 1.00 94.62 97 ALA A C 1
ATOM 775 O O . ALA A 1 97 ? 12.570 3.144 7.199 1.00 94.62 97 ALA A O 1
ATOM 776 N N . GLN A 1 98 ? 11.695 1.103 7.565 1.00 94.81 98 GLN A N 1
ATOM 777 C CA . GLN A 1 98 ? 12.201 0.521 6.324 1.00 94.81 98 GLN A CA 1
ATOM 778 C C . GLN A 1 98 ? 11.395 1.040 5.132 1.00 94.81 98 GLN A C 1
ATOM 780 O O . GLN A 1 98 ? 11.989 1.443 4.127 1.00 94.81 98 GLN A O 1
ATOM 785 N N . ALA A 1 99 ? 10.069 1.109 5.265 1.00 96.31 99 ALA A N 1
ATOM 786 C CA . ALA A 1 99 ? 9.193 1.713 4.271 1.00 96.31 99 ALA A CA 1
ATOM 787 C C . ALA A 1 99 ? 9.581 3.166 4.004 1.00 96.31 99 ALA A C 1
ATOM 789 O O . ALA A 1 99 ? 9.766 3.543 2.848 1.00 96.31 99 ALA A O 1
ATOM 790 N N . LYS A 1 100 ? 9.819 3.952 5.060 1.00 96.38 100 LYS A N 1
ATOM 791 C CA . LYS A 1 100 ? 10.305 5.332 4.946 1.00 96.38 100 LYS A CA 1
ATOM 792 C C . LYS A 1 100 ? 11.649 5.423 4.234 1.00 96.38 100 LYS A C 1
ATOM 794 O O . LYS A 1 100 ? 11.827 6.259 3.350 1.00 96.38 100 LYS A O 1
ATOM 799 N N . GLN A 1 101 ? 12.604 4.569 4.604 1.00 95.75 101 GLN A N 1
ATOM 800 C CA . GLN A 1 101 ? 13.945 4.571 4.018 1.00 95.75 101 GLN A CA 1
ATOM 801 C C . GLN A 1 101 ? 13.921 4.250 2.519 1.00 95.75 101 GLN A C 1
ATOM 803 O O . GLN A 1 101 ? 14.657 4.858 1.743 1.00 95.75 101 GLN A O 1
ATOM 808 N N . LEU A 1 102 ? 13.094 3.286 2.121 1.00 95.00 102 LEU A N 1
ATOM 809 C CA . LEU A 1 102 ? 12.946 2.849 0.734 1.00 95.00 102 LEU A CA 1
ATOM 810 C C . LEU A 1 102 ? 11.894 3.658 -0.033 1.00 95.00 102 LEU A C 1
ATOM 812 O O . LEU A 1 102 ? 11.733 3.475 -1.239 1.00 95.00 102 LEU A O 1
ATOM 816 N N . THR A 1 103 ? 11.189 4.561 0.648 1.00 96.31 103 THR A N 1
ATOM 817 C CA . THR A 1 103 ? 10.025 5.287 0.134 1.00 96.31 103 THR A CA 1
ATOM 818 C C . THR A 1 103 ? 8.967 4.343 -0.457 1.00 96.31 103 THR A C 1
ATOM 820 O O . THR A 1 103 ? 8.406 4.614 -1.517 1.00 96.31 103 THR A O 1
ATOM 823 N N . LEU A 1 104 ? 8.715 3.200 0.191 1.00 97.75 104 LEU A N 1
ATOM 824 C CA . LEU A 1 104 ? 7.726 2.225 -0.279 1.00 97.75 104 LEU A CA 1
ATOM 825 C C . LEU A 1 104 ? 6.323 2.842 -0.237 1.00 97.75 104 LEU A C 1
ATOM 827 O O . LEU A 1 104 ? 5.930 3.328 0.82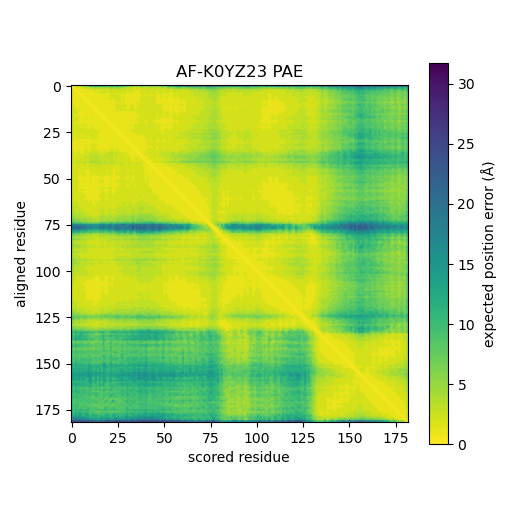1 1.00 97.75 104 LEU A O 1
ATOM 831 N N . PRO A 1 105 ? 5.554 2.822 -1.337 1.00 98.00 105 PRO A N 1
ATOM 832 C CA . PRO A 1 105 ? 4.209 3.374 -1.314 1.00 98.00 105 PRO A CA 1
ATOM 833 C C . PRO A 1 105 ? 3.278 2.560 -0.416 1.00 98.00 105 PRO A C 1
ATOM 835 O O . PRO A 1 105 ? 3.380 1.334 -0.374 1.00 98.00 105 PRO A O 1
ATOM 838 N N . ALA A 1 106 ? 2.293 3.195 0.212 1.00 97.44 106 ALA A N 1
ATOM 839 C CA . ALA A 1 106 ? 1.268 2.507 0.994 1.00 97.44 106 ALA A CA 1
ATOM 840 C C . ALA A 1 106 ? 0.488 1.481 0.151 1.00 97.44 106 ALA A C 1
ATOM 842 O O . ALA A 1 106 ? 0.090 0.435 0.655 1.00 97.44 106 ALA A O 1
ATOM 843 N N . ALA A 1 107 ? 0.353 1.707 -1.163 1.00 98.12 107 ALA A N 1
ATOM 844 C CA . ALA A 1 107 ? -0.235 0.737 -2.093 1.00 98.12 107 ALA A CA 1
ATOM 845 C C . ALA A 1 107 ? 0.493 -0.623 -2.105 1.00 98.12 107 ALA A C 1
ATOM 847 O O . ALA A 1 107 ? -0.142 -1.659 -2.315 1.00 98.12 107 ALA A O 1
ATOM 848 N N . PHE A 1 108 ? 1.802 -0.626 -1.840 1.00 98.62 108 PHE A N 1
ATOM 849 C CA . PHE A 1 108 ? 2.608 -1.837 -1.718 1.00 98.62 108 PHE A CA 1
ATOM 850 C C . PHE A 1 108 ? 2.197 -2.656 -0.491 1.00 98.62 108 PHE A C 1
ATOM 852 O O . PHE A 1 108 ? 1.916 -3.849 -0.609 1.00 98.62 108 PHE A O 1
ATOM 859 N N . HIS A 1 109 ? 2.073 -1.991 0.662 1.00 98.31 109 HIS A N 1
ATOM 860 C CA . HIS A 1 109 ? 1.563 -2.606 1.885 1.00 98.31 109 HIS A CA 1
ATOM 861 C C . HIS A 1 109 ? 0.113 -3.062 1.712 1.00 98.31 109 HIS A C 1
ATOM 863 O O . HIS A 1 109 ? -0.211 -4.180 2.088 1.00 98.31 109 HIS A O 1
ATOM 869 N N . ARG A 1 110 ? -0.760 -2.253 1.092 1.00 98.50 110 ARG A N 1
ATOM 870 C CA . ARG A 1 110 ? -2.160 -2.638 0.832 1.00 98.50 110 ARG A CA 1
ATOM 871 C C . ARG A 1 110 ? -2.265 -3.919 0.015 1.00 98.50 110 ARG A C 1
ATOM 873 O O . ARG A 1 110 ? -3.075 -4.778 0.350 1.00 98.50 110 ARG A O 1
ATOM 880 N N . SER A 1 111 ? -1.450 -4.058 -1.034 1.00 98.69 111 SER A N 1
ATOM 881 C CA . SER A 1 111 ? -1.409 -5.288 -1.831 1.00 98.69 111 SER A CA 1
ATOM 882 C C . SER A 1 111 ? -0.995 -6.492 -0.977 1.00 98.69 111 SER A C 1
ATOM 884 O O . SER A 1 111 ? -1.655 -7.527 -1.014 1.00 98.69 111 SER A O 1
ATOM 886 N N . ALA A 1 112 ? 0.052 -6.346 -0.158 1.00 98.62 112 ALA A N 1
ATOM 887 C CA . ALA A 1 112 ? 0.521 -7.414 0.727 1.00 98.62 112 ALA A CA 1
ATOM 888 C C . ALA A 1 112 ? -0.526 -7.792 1.789 1.00 98.62 112 ALA A C 1
ATOM 890 O O . ALA A 1 112 ? -0.826 -8.968 1.980 1.00 98.62 112 ALA A O 1
ATOM 891 N N . THR A 1 113 ? -1.154 -6.802 2.425 1.00 98.50 113 THR A N 1
ATOM 892 C CA . THR A 1 113 ? -2.242 -7.009 3.388 1.00 98.50 113 THR A CA 1
ATOM 893 C C . THR A 1 113 ? -3.432 -7.719 2.752 1.00 98.50 113 THR A C 1
ATOM 895 O O . THR A 1 113 ? -3.992 -8.627 3.360 1.00 98.50 113 THR A O 1
ATOM 898 N N . ALA A 1 114 ? -3.810 -7.344 1.527 1.00 98.44 114 ALA A N 1
ATOM 899 C CA . ALA A 1 114 ? -4.902 -7.993 0.812 1.00 98.44 114 ALA A CA 1
ATOM 900 C C . ALA A 1 114 ? -4.597 -9.459 0.492 1.00 98.44 114 ALA A C 1
ATOM 902 O O . ALA A 1 114 ? -5.469 -10.310 0.656 1.00 98.44 114 ALA A O 1
ATOM 903 N N . GLN A 1 115 ? -3.360 -9.763 0.093 1.00 98.62 115 GLN A N 1
ATOM 904 C CA . GLN A 1 115 ? -2.931 -11.140 -0.124 1.00 98.62 115 GLN A CA 1
ATOM 905 C C . GLN A 1 115 ? -2.944 -11.946 1.184 1.00 98.62 115 GLN A C 1
ATOM 907 O O . GLN A 1 115 ? -3.523 -13.028 1.221 1.00 98.62 115 GLN A O 1
ATOM 912 N N . ALA A 1 116 ? -2.383 -11.408 2.270 1.00 98.50 116 ALA A N 1
ATOM 913 C CA . ALA A 1 116 ? -2.399 -12.068 3.575 1.00 98.50 116 ALA A CA 1
ATOM 914 C C . ALA A 1 116 ? -3.828 -12.321 4.082 1.00 98.50 116 ALA A C 1
ATOM 916 O O . ALA A 1 116 ? -4.121 -13.401 4.591 1.00 98.50 116 ALA A O 1
ATOM 917 N N . ALA A 1 117 ? -4.732 -11.352 3.906 1.00 97.88 117 ALA A N 1
ATOM 918 C CA . ALA A 1 117 ? -6.145 -11.519 4.222 1.00 97.88 117 ALA A CA 1
ATOM 919 C C . ALA A 1 117 ? -6.749 -12.667 3.404 1.00 97.88 117 ALA A C 1
ATOM 921 O O . ALA A 1 117 ? -7.294 -13.593 3.990 1.00 97.88 117 ALA A O 1
ATOM 922 N N . GLN A 1 118 ? -6.579 -12.667 2.079 1.00 97.81 118 GLN A N 1
ATOM 923 C CA . GLN A 1 118 ? -7.084 -13.732 1.209 1.00 97.81 118 GLN A CA 1
ATOM 924 C C . GLN A 1 118 ? -6.576 -15.126 1.621 1.00 97.81 118 GLN A C 1
ATOM 926 O O . GLN A 1 118 ? -7.345 -16.088 1.608 1.00 97.81 118 GLN A O 1
ATOM 931 N N . GLU A 1 119 ? -5.294 -15.248 1.974 1.00 97.75 119 GLU A N 1
ATOM 932 C CA . GLU A 1 119 ? -4.705 -16.510 2.434 1.00 97.75 119 GLU A CA 1
ATOM 933 C C . GLU A 1 119 ? -5.319 -16.965 3.768 1.00 97.75 119 GLU A C 1
ATOM 935 O O . GLU A 1 119 ? -5.750 -18.114 3.883 1.00 97.75 119 GLU A O 1
ATOM 940 N N . ALA A 1 120 ? -5.469 -16.062 4.741 1.00 96.06 120 ALA A N 1
ATOM 941 C CA . ALA A 1 120 ? -6.123 -16.364 6.015 1.00 96.06 120 ALA A CA 1
ATOM 942 C C . ALA A 1 120 ? -7.603 -16.760 5.838 1.00 96.06 120 ALA A C 1
ATOM 944 O O . ALA A 1 120 ? -8.070 -17.723 6.448 1.00 96.06 120 ALA A O 1
ATOM 945 N N . GLU A 1 121 ? -8.345 -16.057 4.976 1.00 95.19 121 GLU A N 1
ATOM 946 C CA . GLU A 1 121 ? -9.744 -16.380 4.674 1.00 95.19 121 GLU A CA 1
ATOM 947 C C . GLU A 1 121 ? -9.881 -17.787 4.074 1.00 95.19 121 GLU A C 1
ATOM 949 O O . GLU A 1 121 ? -10.790 -18.538 4.438 1.00 95.19 121 GLU A O 1
ATOM 954 N N . ALA A 1 122 ? -8.961 -18.170 3.182 1.00 95.69 122 ALA A N 1
ATOM 955 C CA . ALA A 1 122 ? -8.940 -19.497 2.575 1.00 95.69 122 ALA A CA 1
ATOM 956 C C . ALA A 1 122 ? -8.622 -20.612 3.588 1.00 95.69 122 ALA A C 1
ATOM 958 O O . ALA A 1 122 ? -9.144 -21.720 3.453 1.00 95.69 122 ALA A O 1
ATOM 959 N N . GLU A 1 123 ? -7.791 -20.330 4.595 1.00 94.62 123 GLU A N 1
ATOM 960 C CA . GLU A 1 123 ? -7.396 -21.289 5.634 1.00 94.62 123 GLU A CA 1
ATOM 961 C C . GLU A 1 123 ? -8.470 -21.491 6.709 1.00 94.62 123 GLU A C 1
ATOM 963 O O . GLU A 1 123 ? -8.719 -22.625 7.122 1.00 94.62 123 GLU A O 1
ATOM 968 N N . HIS A 1 124 ? -9.126 -20.412 7.141 1.00 92.12 124 HIS A N 1
ATOM 969 C CA . HIS A 1 124 ? -10.059 -20.439 8.272 1.00 92.12 124 HIS A CA 1
ATOM 970 C C . HIS A 1 124 ? -11.537 -20.432 7.856 1.00 92.12 124 HIS A C 1
ATOM 972 O O . HIS A 1 124 ? -12.409 -20.705 8.680 1.00 92.12 124 HIS A O 1
ATOM 978 N N . GLY A 1 125 ? -11.852 -20.129 6.593 1.00 90.44 125 GLY A N 1
ATOM 979 C CA . GLY A 1 125 ? -13.233 -20.061 6.104 1.00 90.44 125 GLY A CA 1
ATOM 980 C C . GLY A 1 125 ? -14.041 -18.893 6.681 1.00 90.44 125 GLY A C 1
ATOM 981 O O . GLY A 1 125 ? -15.272 -18.935 6.665 1.00 90.44 125 GLY A O 1
ATOM 982 N N . VAL A 1 126 ? -13.366 -17.860 7.188 1.00 89.31 126 VAL A N 1
ATOM 983 C CA . VAL A 1 126 ? -13.979 -16.624 7.693 1.00 89.31 126 VAL A CA 1
ATOM 984 C C . VAL A 1 126 ? -13.531 -15.436 6.857 1.00 89.31 126 VAL A C 1
ATOM 986 O O . VAL A 1 126 ? -12.468 -15.484 6.257 1.00 89.31 126 VAL A O 1
ATOM 989 N N . ARG A 1 127 ? -14.333 -14.369 6.824 1.00 90.56 127 ARG A N 1
ATOM 990 C CA . ARG A 1 127 ? -13.980 -13.118 6.141 1.00 90.56 127 ARG A CA 1
ATOM 991 C C . ARG A 1 127 ? -13.106 -12.247 7.045 1.00 90.56 127 ARG A C 1
ATOM 993 O O . ARG A 1 127 ? -13.472 -12.024 8.198 1.00 90.56 127 ARG A O 1
ATOM 1000 N N . VAL A 1 128 ? -12.020 -11.706 6.500 1.00 94.94 128 VAL A N 1
ATOM 1001 C CA . VAL A 1 128 ? -11.134 -10.735 7.150 1.00 94.94 128 VAL A CA 1
ATOM 1002 C C . VAL A 1 128 ? -11.423 -9.349 6.575 1.00 94.94 128 VAL A C 1
ATOM 1004 O O . VAL A 1 128 ? -11.384 -9.128 5.366 1.00 94.94 128 VAL A O 1
ATOM 1007 N N . GLU A 1 129 ? -11.723 -8.381 7.437 1.00 95.62 129 GLU A N 1
ATOM 1008 C CA . GLU A 1 129 ? -11.952 -7.002 6.998 1.00 95.62 129 GLU A CA 1
ATOM 1009 C C . GLU A 1 129 ? -10.643 -6.214 6.920 1.00 95.62 129 GLU A C 1
ATOM 1011 O O . GLU A 1 129 ? -9.918 -6.106 7.902 1.00 95.62 129 GLU A O 1
ATOM 1016 N N . ILE A 1 130 ? -10.354 -5.602 5.773 1.00 96.00 130 ILE A N 1
ATOM 1017 C CA . ILE A 1 130 ? -9.228 -4.670 5.642 1.00 96.00 130 ILE A CA 1
ATOM 1018 C C . ILE A 1 130 ? -9.729 -3.267 5.966 1.00 96.00 130 ILE A C 1
ATOM 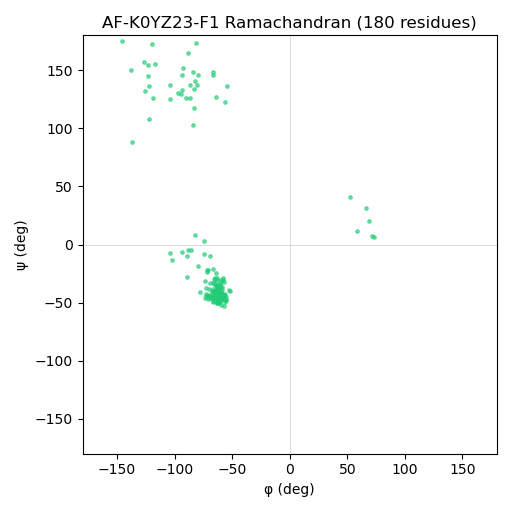1020 O O . ILE A 1 130 ? -10.705 -2.807 5.369 1.00 96.00 130 ILE A O 1
ATOM 1024 N N . ARG A 1 131 ? -9.066 -2.589 6.902 1.00 95.06 131 ARG A N 1
ATOM 1025 C CA . ARG A 1 131 ? -9.421 -1.233 7.334 1.00 95.06 131 ARG A CA 1
ATOM 1026 C C . ARG A 1 131 ? -8.244 -0.291 7.163 1.00 95.06 131 ARG A C 1
ATOM 1028 O O . ARG A 1 131 ? -7.096 -0.691 7.343 1.00 95.06 131 ARG A O 1
ATOM 1035 N N . GLU A 1 132 ? -8.538 0.956 6.820 1.00 92.56 132 GLU A N 1
ATOM 1036 C CA . GLU A 1 132 ? -7.536 2.006 6.949 1.00 92.56 132 GLU A CA 1
ATOM 1037 C C . GLU A 1 132 ? -7.226 2.244 8.429 1.00 92.56 132 GLU A C 1
ATOM 1039 O O . GLU A 1 132 ? -8.099 2.108 9.288 1.00 92.56 132 GLU A O 1
ATOM 1044 N N . THR A 1 133 ? -5.977 2.577 8.719 1.00 90.69 133 THR A N 1
ATOM 1045 C CA . THR A 1 133 ? -5.568 3.120 10.009 1.00 90.69 133 THR A CA 1
ATOM 1046 C C . THR A 1 133 ? -4.910 4.464 9.772 1.00 90.69 133 THR A C 1
ATOM 1048 O O . THR A 1 133 ? -4.090 4.595 8.861 1.00 90.69 133 THR A O 1
ATOM 1051 N N . ARG A 1 134 ? -5.256 5.440 10.610 1.00 84.12 134 ARG A N 1
ATOM 1052 C CA . ARG A 1 134 ? -4.553 6.718 10.690 1.00 84.12 134 ARG A CA 1
ATOM 1053 C C . ARG A 1 134 ? -3.476 6.635 11.759 1.00 84.12 134 ARG A C 1
ATOM 1055 O O . ARG A 1 134 ? -3.591 5.876 12.726 1.00 84.12 134 ARG A O 1
ATOM 1062 N N . THR A 1 135 ? -2.416 7.411 11.592 1.00 88.69 135 THR A N 1
ATOM 1063 C CA . THR A 1 135 ? -1.384 7.540 12.620 1.00 88.69 135 THR A CA 1
ATOM 1064 C C . THR A 1 135 ? -1.720 8.649 13.602 1.00 88.69 135 THR A C 1
ATOM 1066 O O . THR A 1 135 ? -2.535 9.539 13.351 1.00 88.69 135 THR A O 1
ATOM 1069 N N . ARG A 1 136 ? -1.016 8.637 14.736 1.00 86.25 136 ARG A N 1
ATOM 1070 C CA . ARG A 1 136 ? -1.106 9.703 15.728 1.00 86.25 136 ARG A CA 1
ATOM 1071 C C . ARG A 1 136 ? -0.816 11.072 15.110 1.00 86.25 136 ARG A C 1
ATOM 1073 O O . ARG A 1 136 ? -1.521 12.033 15.427 1.00 86.25 136 ARG A O 1
ATOM 1080 N N . SER A 1 137 ? 0.236 11.179 14.294 1.00 86.12 137 SER A N 1
ATOM 1081 C CA . SER A 1 137 ? 0.599 12.451 13.670 1.00 86.12 137 SER A CA 1
ATOM 1082 C C . SER A 1 137 ? -0.486 12.927 12.711 1.00 86.12 137 SER A C 1
ATOM 1084 O O . SER A 1 137 ? -0.815 14.111 12.740 1.00 86.12 137 SER A O 1
ATOM 1086 N N . THR A 1 138 ? -1.065 12.031 11.913 1.00 88.50 138 THR A N 1
ATOM 1087 C CA . THR A 1 138 ? -2.098 12.386 10.930 1.00 88.50 138 THR A CA 1
ATOM 1088 C C . THR A 1 138 ? -3.385 12.823 11.601 1.00 88.50 138 THR A C 1
ATOM 1090 O O . THR A 1 138 ? -3.854 13.922 11.322 1.00 88.50 138 THR A O 1
ATOM 1093 N N . ILE A 1 139 ? -3.855 12.085 12.610 1.00 89.19 139 ILE A N 1
ATOM 1094 C CA . ILE A 1 139 ? -5.008 12.509 13.417 1.00 89.19 139 ILE A CA 1
ATOM 1095 C C . ILE A 1 139 ? -4.733 13.870 14.080 1.00 89.19 139 ILE A C 1
ATOM 1097 O O . ILE A 1 139 ? -5.579 14.760 14.085 1.00 89.19 139 ILE A O 1
ATOM 1101 N N . SER A 1 140 ? -3.522 14.081 14.613 1.00 91.19 140 SER A N 1
ATOM 1102 C CA . SER A 1 140 ? -3.161 15.360 15.244 1.00 91.19 140 SER A CA 1
ATOM 1103 C C . SER A 1 140 ? -3.137 16.526 14.250 1.00 91.19 140 SER A C 1
ATOM 1105 O O . SER A 1 140 ? -3.475 17.649 14.627 1.00 91.19 140 SER A O 1
ATOM 1107 N N . LYS A 1 141 ? -2.722 16.275 13.004 1.00 91.56 141 LYS A N 1
ATOM 1108 C CA . LYS A 1 141 ? -2.709 17.262 11.925 1.00 91.56 141 LYS A CA 1
ATOM 1109 C C . LYS A 1 141 ? -4.128 17.588 11.463 1.00 91.56 141 LYS A C 1
ATOM 1111 O O . LYS A 1 141 ? -4.457 18.763 11.415 1.00 91.56 141 LYS A O 1
ATOM 1116 N N . GLU A 1 142 ? -4.977 16.588 11.235 1.00 92.19 142 GLU A N 1
ATOM 1117 C CA . GLU A 1 142 ? -6.388 16.797 10.874 1.00 92.19 142 GLU A CA 1
ATOM 1118 C C . GLU A 1 142 ? -7.124 17.620 11.943 1.00 92.19 142 GLU A C 1
ATOM 1120 O O . GLU A 1 142 ? -7.799 18.595 11.625 1.00 92.19 142 GLU A O 1
ATOM 1125 N N . ILE A 1 143 ? -6.908 17.322 13.232 1.00 95.62 143 ILE A N 1
ATOM 1126 C CA . ILE A 1 143 ? -7.452 18.133 14.335 1.00 95.62 143 ILE A CA 1
ATOM 1127 C C . ILE A 1 143 ? -6.971 19.591 14.255 1.00 95.62 143 ILE A C 1
ATOM 1129 O O . ILE A 1 143 ? -7.732 20.505 14.578 1.00 95.62 143 ILE A O 1
ATOM 1133 N N . ALA A 1 144 ? -5.707 19.825 13.893 1.00 95.75 144 ALA A N 1
ATOM 1134 C CA . ALA A 1 144 ? -5.156 21.172 13.763 1.00 95.75 144 ALA A CA 1
ATOM 1135 C C . ALA A 1 144 ? -5.748 21.916 12.555 1.00 95.75 144 ALA A C 1
ATOM 1137 O O . ALA A 1 144 ? -6.165 23.062 12.717 1.00 95.75 144 ALA A O 1
ATOM 1138 N N . ASP A 1 145 ? -5.856 21.249 11.405 1.00 96.38 145 ASP A N 1
ATOM 1139 C CA . ASP A 1 145 ? -6.447 21.793 10.180 1.00 96.38 145 ASP A CA 1
ATOM 1140 C C . ASP A 1 145 ? -7.930 22.150 10.410 1.00 96.38 145 ASP A C 1
ATOM 1142 O O . ASP A 1 145 ? -8.375 23.239 10.049 1.00 96.38 145 ASP A O 1
ATOM 1146 N N . ILE A 1 146 ? -8.688 21.297 11.114 1.00 97.06 146 ILE A N 1
ATOM 1147 C CA . ILE A 1 146 ? -10.072 21.601 11.508 1.00 97.06 146 ILE A CA 1
ATOM 1148 C C . ILE A 1 146 ? -10.131 22.830 12.423 1.00 97.06 146 ILE A C 1
ATOM 1150 O O . ILE A 1 146 ? -10.986 23.693 12.233 1.00 97.06 146 ILE A O 1
ATOM 1154 N N . LYS A 1 147 ? -9.227 22.947 13.406 1.00 96.94 147 LYS A N 1
ATOM 1155 C CA . LYS A 1 147 ? -9.180 24.117 14.303 1.00 96.94 147 LYS A CA 1
ATOM 1156 C C . LYS A 1 147 ? -8.876 25.411 13.547 1.00 96.94 147 LYS A C 1
ATOM 1158 O O . LYS A 1 147 ? -9.412 26.451 13.922 1.00 96.94 147 LYS A O 1
ATOM 1163 N N . GLU A 1 148 ? -8.038 25.354 12.514 1.00 97.56 148 GLU A N 1
ATOM 1164 C CA . GLU A 1 148 ? -7.764 26.493 11.634 1.00 97.56 148 GLU A CA 1
ATOM 1165 C C . GLU A 1 148 ? -9.009 26.870 10.822 1.00 97.56 148 GLU A C 1
ATOM 1167 O O . GLU A 1 148 ? -9.443 28.017 10.887 1.00 97.56 148 GLU A O 1
ATOM 1172 N N . LEU A 1 149 ? -9.665 25.897 10.177 1.00 96.38 149 LEU A N 1
ATOM 1173 C CA . LEU A 1 149 ? -10.918 26.125 9.446 1.00 96.38 149 LEU A CA 1
ATOM 1174 C C . LEU A 1 149 ? -12.012 26.719 10.341 1.00 96.38 149 LEU A C 1
ATOM 1176 O O . LEU A 1 149 ? -12.691 27.657 9.942 1.00 96.38 149 LEU A O 1
ATOM 1180 N N . GLN A 1 150 ? -12.166 26.206 11.562 1.00 96.44 150 GLN A N 1
ATOM 1181 C CA . GLN A 1 150 ? -13.127 26.718 12.539 1.00 96.44 150 GLN A CA 1
ATOM 1182 C C . GLN A 1 150 ? -12.855 28.171 12.945 1.00 96.44 150 GLN A C 1
ATOM 1184 O O . GLN A 1 150 ? -13.801 28.901 13.234 1.00 96.44 150 GLN A O 1
ATOM 1189 N N . ALA A 1 151 ? -11.586 28.588 12.999 1.00 96.19 151 ALA A N 1
ATOM 1190 C CA . ALA A 1 151 ? -11.209 29.947 13.379 1.00 96.19 151 ALA A CA 1
ATOM 1191 C C . ALA A 1 151 ? -11.557 30.989 12.302 1.00 96.19 151 ALA A C 1
ATOM 1193 O O . ALA A 1 151 ? -11.724 32.163 12.637 1.00 96.19 151 ALA A O 1
ATOM 1194 N N . ASP A 1 152 ? -11.684 30.556 11.046 1.00 96.56 152 ASP A N 1
ATOM 1195 C CA . ASP A 1 152 ? -11.992 31.413 9.898 1.00 96.56 152 ASP A CA 1
ATOM 1196 C C . ASP A 1 152 ? -13.504 31.581 9.640 1.00 96.56 152 ASP A C 1
ATOM 1198 O O . ASP A 1 152 ? -13.885 32.430 8.832 1.00 96.56 152 ASP A O 1
ATOM 1202 N N . LEU A 1 153 ? -14.366 30.810 10.319 1.00 95.50 153 LEU A N 1
ATOM 1203 C CA . LEU A 1 153 ? -15.824 30.850 10.138 1.00 95.50 153 LEU A CA 1
ATOM 1204 C C . LEU A 1 153 ? -16.488 32.007 10.903 1.00 95.50 153 LEU A C 1
ATOM 1206 O O . LEU A 1 153 ? -16.223 32.242 12.086 1.00 95.50 153 LEU A O 1
ATOM 1210 N N . ASP A 1 154 ? -17.429 32.686 10.248 1.00 96.44 154 ASP A N 1
ATOM 1211 C CA . ASP A 1 154 ? -18.321 33.678 10.843 1.00 96.44 154 ASP A CA 1
ATOM 1212 C C . ASP A 1 154 ? -19.537 33.001 11.491 1.00 96.44 154 ASP A C 1
ATOM 1214 O O . ASP A 1 154 ? -20.507 32.617 10.836 1.00 96.44 154 ASP A O 1
ATOM 1218 N N . LEU A 1 155 ? -19.517 32.896 12.819 1.00 94.25 155 LEU A N 1
ATOM 1219 C CA . LEU A 1 155 ? -20.578 32.245 13.595 1.00 94.25 155 LEU A CA 1
ATOM 1220 C C . LEU A 1 155 ? -21.913 33.015 13.597 1.00 94.25 155 LEU A C 1
ATOM 1222 O O . LEU A 1 155 ? -22.919 32.479 14.067 1.00 94.25 155 LEU A O 1
ATOM 1226 N N . GLU A 1 156 ? -21.954 34.256 13.095 1.00 95.81 156 GLU A N 1
ATOM 1227 C CA . GLU A 1 156 ? -23.211 34.986 12.879 1.00 95.81 156 GLU A CA 1
ATOM 1228 C C . GLU A 1 156 ? -23.921 34.550 11.585 1.00 95.81 156 GLU A C 1
ATOM 1230 O O . GLU A 1 156 ? -25.133 34.751 11.448 1.00 95.81 156 GLU A O 1
ATOM 1235 N N . ASN A 1 157 ? -23.200 33.911 10.654 1.00 97.19 157 ASN A N 1
ATOM 1236 C CA . ASN A 1 157 ? -23.755 33.321 9.443 1.00 97.19 157 ASN A CA 1
ATOM 1237 C C . ASN A 1 157 ? -24.315 31.910 9.746 1.00 97.19 157 ASN A C 1
ATOM 1239 O O . ASN A 1 157 ? -23.552 31.007 10.087 1.00 97.19 157 ASN A O 1
ATOM 1243 N N . PRO A 1 158 ? -25.632 31.657 9.586 1.00 95.75 158 PRO A N 1
ATOM 1244 C CA . PRO A 1 158 ? -26.230 30.354 9.897 1.00 95.75 158 PRO A CA 1
ATOM 1245 C C . PRO A 1 158 ? -25.653 29.167 9.109 1.00 95.75 158 PRO A C 1
ATOM 1247 O O . PRO A 1 158 ? -25.651 28.041 9.614 1.00 95.75 158 PRO A O 1
ATOM 1250 N N . GLU A 1 159 ? -25.183 29.391 7.877 1.00 95.38 159 GLU A N 1
ATOM 1251 C CA . GLU A 1 159 ? -24.554 28.340 7.066 1.00 95.38 159 GLU A CA 1
ATOM 1252 C C . GLU A 1 159 ? -23.180 27.962 7.633 1.00 95.38 159 GLU A C 1
ATOM 1254 O O . GLU A 1 159 ? -22.880 26.780 7.797 1.00 95.38 159 GLU A O 1
ATOM 1259 N N . GLU A 1 160 ? -22.384 28.959 8.017 1.00 96.56 160 GLU A N 1
ATOM 1260 C CA . GLU A 1 160 ? -21.055 28.759 8.602 1.00 96.56 160 GLU A CA 1
ATOM 1261 C C . GLU A 1 160 ? -21.126 28.249 10.044 1.00 96.56 160 GLU A C 1
ATOM 1263 O O . GLU A 1 160 ? -20.301 27.431 10.435 1.00 96.56 160 GLU A O 1
ATOM 1268 N N . LEU A 1 161 ? -22.157 28.615 10.813 1.00 94.75 161 LEU A N 1
ATOM 1269 C CA . LEU A 1 161 ? -22.435 28.005 12.116 1.00 94.75 161 LEU A CA 1
ATOM 1270 C C . LEU A 1 161 ? -22.738 26.505 11.979 1.00 94.75 161 LEU A C 1
ATOM 1272 O O . LEU A 1 161 ? -22.223 25.692 12.740 1.00 94.75 161 LEU A O 1
ATOM 1276 N N . THR A 1 162 ? -23.523 26.123 10.966 1.00 96.00 162 THR A N 1
ATOM 1277 C CA . THR A 1 162 ? -23.785 24.704 10.676 1.00 96.00 162 THR A CA 1
ATOM 1278 C C . THR A 1 162 ? -22.496 23.984 10.274 1.00 96.00 162 THR A C 1
ATOM 1280 O O . THR A 1 162 ? -22.251 22.858 10.704 1.00 96.00 162 THR A O 1
ATOM 1283 N N . GLN A 1 163 ? -21.649 24.630 9.468 1.00 95.50 163 GLN A N 1
ATOM 1284 C CA . GLN A 1 163 ? -20.337 24.096 9.105 1.00 95.50 163 GLN A CA 1
ATOM 1285 C C . GLN A 1 163 ? -19.421 23.945 10.328 1.00 95.50 163 GLN A C 1
ATOM 1287 O O . GLN A 1 163 ? -18.739 22.929 10.448 1.00 95.50 163 GLN A O 1
ATOM 1292 N N . PHE A 1 164 ? -19.432 24.911 11.250 1.00 97.44 164 PHE A N 1
ATOM 1293 C CA . PHE A 1 164 ? -18.680 24.845 12.498 1.00 97.44 164 PHE A CA 1
ATOM 1294 C C . PHE A 1 164 ? -19.109 23.641 13.339 1.00 97.44 164 PHE A C 1
ATOM 1296 O O . PHE A 1 164 ? -18.240 22.906 13.798 1.00 97.44 164 PHE A O 1
ATOM 1303 N N . ASP A 1 165 ? -20.416 23.410 13.498 1.00 96.88 165 ASP A N 1
ATOM 1304 C CA . ASP A 1 165 ? -20.950 22.281 14.271 1.00 96.88 165 ASP A CA 1
ATOM 1305 C C . ASP A 1 165 ? -20.532 20.925 13.675 1.00 96.88 165 ASP A C 1
ATOM 1307 O O . ASP A 1 165 ? -20.184 20.001 14.411 1.00 96.88 165 ASP A O 1
ATOM 1311 N N . ILE A 1 166 ? -20.523 20.809 12.340 1.00 96.62 166 ILE A N 1
ATOM 1312 C CA . ILE A 1 166 ? -20.046 19.606 11.637 1.00 96.62 166 ILE A CA 1
ATOM 1313 C C . ILE A 1 166 ? -18.558 19.376 11.922 1.00 96.62 166 ILE A C 1
ATOM 1315 O O . ILE A 1 166 ? -18.170 18.281 12.326 1.00 96.62 166 ILE A O 1
ATOM 1319 N N . LEU A 1 167 ? -17.740 20.418 11.754 1.00 96.00 167 LEU A N 1
ATOM 1320 C CA . LEU A 1 167 ? -16.303 20.360 12.016 1.00 96.00 167 LEU A CA 1
ATOM 1321 C C . LEU A 1 167 ? -15.999 20.071 13.494 1.00 96.00 167 LEU A C 1
ATOM 1323 O O . LEU A 1 167 ? -15.044 19.364 13.805 1.00 96.00 167 LEU A O 1
ATOM 1327 N N . ASP A 1 168 ? -16.804 20.593 14.423 1.00 97.69 168 ASP A N 1
ATOM 1328 C CA . ASP A 1 168 ? -16.625 20.365 15.859 1.00 97.69 168 ASP A CA 1
ATOM 1329 C C . ASP A 1 168 ? -16.885 18.904 16.231 1.00 97.69 168 ASP A C 1
ATOM 1331 O O . ASP A 1 168 ? -16.104 18.317 16.981 1.00 97.69 168 ASP A O 1
ATOM 1335 N N . ALA A 1 169 ? -17.932 18.304 15.655 1.00 97.31 169 A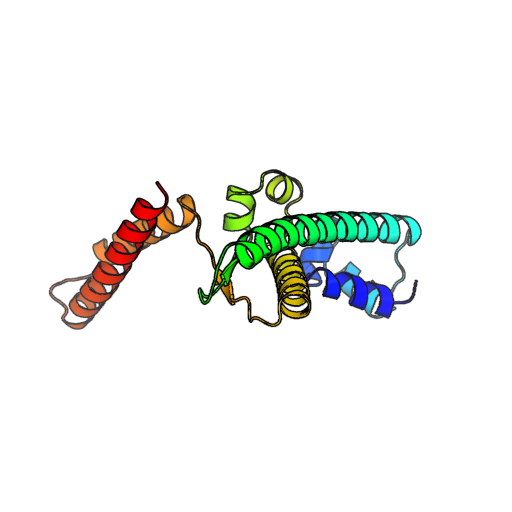LA A N 1
ATOM 1336 C CA . ALA A 1 169 ? -18.229 16.886 15.821 1.00 97.31 169 ALA A CA 1
ATOM 1337 C C . ALA A 1 169 ? -17.093 16.001 15.279 1.00 97.31 169 ALA A C 1
ATOM 1339 O O . ALA A 1 169 ? -16.596 15.144 16.007 1.00 97.31 169 ALA A O 1
ATOM 1340 N N . GLU A 1 170 ? -16.623 16.265 14.056 1.00 96.44 170 GLU A N 1
ATOM 1341 C CA . GLU A 1 170 ? -15.508 15.535 13.435 1.00 96.44 170 GLU A CA 1
ATOM 1342 C C . GLU A 1 170 ? -14.222 15.636 14.272 1.00 96.44 170 GLU A C 1
ATOM 1344 O O . GLU A 1 170 ? -13.574 14.636 14.583 1.00 96.44 170 GLU A O 1
ATOM 1349 N N . ARG A 1 171 ? -13.880 16.844 14.736 1.00 97.12 171 ARG A N 1
ATOM 1350 C CA . ARG A 1 171 ? -12.720 17.074 15.605 1.00 97.12 171 ARG A CA 1
ATOM 1351 C C . ARG A 1 171 ? -12.811 16.294 16.915 1.00 97.12 171 ARG A C 1
ATOM 1353 O O . ARG A 1 171 ? -11.791 15.805 17.395 1.00 97.12 171 ARG A O 1
ATOM 1360 N N . LEU A 1 172 ? -13.994 16.225 17.530 1.00 97.00 172 LEU A N 1
ATOM 1361 C CA . LEU A 1 172 ? -14.201 15.499 18.786 1.00 97.00 172 LEU A CA 1
ATOM 1362 C C . LEU A 1 172 ? -14.037 13.987 18.600 1.00 97.00 172 LEU A C 1
ATOM 1364 O O . LEU A 1 172 ? -13.410 13.354 19.450 1.00 97.00 172 LEU A O 1
ATOM 1368 N N . GLU A 1 173 ? -14.539 13.433 17.494 1.00 94.75 173 GLU A N 1
ATOM 1369 C CA . GLU A 1 173 ? -14.329 12.026 17.129 1.00 94.75 173 GLU A CA 1
ATOM 1370 C C . GLU A 1 173 ? -12.834 11.724 16.948 1.00 94.75 173 GLU A C 1
ATOM 1372 O O . GLU A 1 173 ? -12.311 10.789 17.559 1.00 94.75 173 GLU A O 1
ATOM 1377 N N . LEU A 1 174 ? -12.110 12.574 16.213 1.00 92.81 174 LEU A N 1
ATOM 1378 C CA . LEU A 1 174 ? -10.660 12.449 16.035 1.00 92.81 174 LEU A CA 1
ATOM 1379 C C . LEU A 1 174 ? -9.888 12.597 17.359 1.00 92.81 174 LEU A C 1
ATOM 1381 O O . LEU A 1 174 ? -8.922 11.875 17.609 1.00 92.81 174 LEU A O 1
ATOM 1385 N N . GLU A 1 175 ? 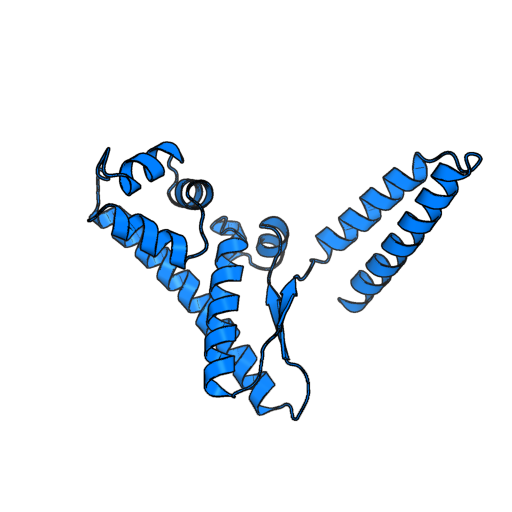-10.295 13.511 18.246 1.00 94.94 175 GLU A N 1
ATOM 1386 C CA . GLU A 1 175 ? -9.685 13.663 19.574 1.00 94.94 175 GLU A CA 1
ATOM 1387 C C . GLU A 1 175 ? -9.929 12.438 20.472 1.00 94.94 175 GLU A C 1
ATOM 1389 O O . GLU A 1 175 ? -9.105 12.146 21.345 1.00 94.94 175 GLU A O 1
ATOM 1394 N N . GLU A 1 176 ? -11.045 11.729 20.296 1.00 93.94 176 GLU A N 1
ATOM 1395 C CA . GLU A 1 176 ? -11.318 10.451 20.958 1.00 93.94 176 GLU A CA 1
ATOM 1396 C C . GLU A 1 176 ? -10.479 9.315 20.358 1.00 93.94 176 GLU A C 1
ATOM 1398 O O . GLU A 1 176 ? -9.823 8.587 21.108 1.00 93.94 176 GLU A O 1
ATOM 1403 N N . GLU A 1 177 ? -10.400 9.216 19.030 1.00 89.75 177 GLU A N 1
ATOM 1404 C CA . GLU A 1 177 ? -9.525 8.266 18.333 1.00 89.75 177 GLU A CA 1
ATOM 1405 C C . GLU A 1 177 ? -8.062 8.431 18.780 1.00 89.75 177 GLU A C 1
ATOM 1407 O O . GLU A 1 177 ? -7.418 7.468 19.202 1.00 89.75 177 GLU A O 1
ATOM 1412 N N . LEU A 1 178 ? -7.560 9.672 18.822 1.00 89.50 178 LEU A N 1
ATOM 1413 C CA . LEU A 1 178 ? -6.200 9.997 19.262 1.00 89.50 178 LEU A CA 1
ATOM 1414 C C . LEU A 1 178 ? -5.908 9.571 20.709 1.00 89.50 178 LEU A C 1
ATOM 1416 O O . LEU A 1 178 ? -4.759 9.258 21.042 1.00 89.50 178 LEU A O 1
ATOM 1420 N N . LYS A 1 179 ? -6.920 9.605 21.588 1.00 89.44 179 LYS A N 1
ATOM 1421 C CA . LYS A 1 179 ? -6.801 9.153 22.985 1.00 89.44 179 LYS A CA 1
ATOM 1422 C C . LYS A 1 179 ? -6.728 7.635 23.077 1.00 89.44 179 LYS A C 1
ATOM 1424 O O . LYS A 1 179 ? -5.969 7.144 23.903 1.00 89.44 179 LYS A O 1
ATOM 1429 N N . ASN A 1 180 ? -7.470 6.922 22.233 1.00 85.69 180 ASN A N 1
ATOM 1430 C CA . ASN A 1 180 ? -7.525 5.458 22.224 1.00 85.69 180 ASN A CA 1
ATOM 1431 C C . ASN A 1 180 ? -6.265 4.799 21.630 1.00 85.69 180 ASN A C 1
ATOM 1433 O O . ASN A 1 180 ? -6.107 3.585 21.723 1.00 85.69 180 ASN A O 1
ATOM 1437 N N . LEU A 1 181 ? -5.352 5.588 21.054 1.00 79.56 181 LEU A N 1
ATOM 1438 C CA . LEU A 1 181 ? -4.024 5.143 20.618 1.00 79.56 181 LEU A CA 1
ATOM 1439 C C . LEU A 1 181 ? -2.970 5.097 21.758 1.00 79.56 181 LEU A C 1
ATOM 1441 O O . LEU A 1 181 ? -1.789 4.895 21.467 1.00 79.56 181 LEU A O 1
ATOM 1445 N N . TYR A 1 182 ? -3.362 5.286 23.032 1.00 51.50 182 TYR A N 1
ATOM 1446 C CA . TYR A 1 182 ? -2.520 5.191 24.245 1.00 51.50 182 TYR A CA 1
ATOM 1447 C C . TYR A 1 182 ? -3.056 4.182 25.265 1.00 51.50 182 TYR A C 1
ATOM 1449 O O . TYR A 1 182 ? -2.208 3.566 25.953 1.00 51.50 182 TYR A O 1
#

Sequence (182 aa):
MEPIEITARRSALGLNQADFARLLGVKQATISHWETGIRTPSNPDRLMGEIAQFERLHQQIVDETLQILRTTLDSTEDTPVFVATFADDEDYWEVDAQAKQLTLPAAFHRSATAQAAQEAEAEHGVRVEIRETRTRSTISKEIADIKELQADLDLENPEELTQFDILDAERLELEEELKNLY

Secondary structure (DSSP, 8-state):
--HHHHHHHHHHTT--HHHHHHHHTS-HHHHHHHHTTSS--S-HHHHHHHHHHHHHHHHHHHHHHHHHHHHHHHH-SSPPEEEEE-SSHHHHHHH-HHHHHHT--HHHHHHHHHHHHHHHHHHHSSPEEEEE---HHHHHHHHHHHHHHHHT--TTSHHHHHHHHHHHHHHHHHHHHHHHT-

Organism: NCBI:txid883077

Nearest PDB structures (foldseek):
  2ox6-assembly2_C  TM=7.998E-01  e=1.066E-05  Shewanella oneidensis MR-1
  6ur1-assembly2_B  TM=4.948E-01  e=3.529E+00  Pseudomonas aeruginosa PAO1
  6uqy-assembly1_A  TM=4.926E-01  e=5.015E+00  Pseudomonas aeruginosa PAO1
  6ur0-assembly2_B  TM=4.899E-01  e=5.318E+00  Pseudomonas aeruginosa PAO1
  6uqz-assembly2_B  TM=4.543E-01  e=5.318E+00  Pseudomonas aeruginosa PAO1